Protein AF-A0A9J6G6T7-F1 (afdb_monomer)

Radius of gyration: 25.76 Å; Cα contacts (8 Å, |Δi|>4): 276; chains: 1; bounding box: 50×70×78 Å

Solvent-accessible surface area (backbone atoms only — not comparable to full-atom values): 19120 Å² total; per-residue (Å²): 136,75,65,68,64,57,51,57,54,57,62,65,68,65,63,85,67,66,67,75,76,77,62,65,95,48,77,69,47,59,61,52,49,50,52,49,61,72,72,46,53,70,66,59,50,51,49,51,55,50,46,54,49,44,71,72,46,43,48,76,77,33,66,66,62,27,25,69,74,62,76,33,68,67,60,24,53,52,49,41,52,51,52,52,52,46,52,49,34,63,59,39,37,68,60,55,36,29,57,47,30,76,77,64,61,46,72,67,57,54,53,51,50,53,53,52,50,54,51,48,45,54,51,52,41,55,52,48,70,69,46,85,72,51,50,69,68,30,39,52,44,52,36,53,30,54,72,46,48,44,81,42,62,34,56,54,74,67,51,73,42,67,67,55,46,49,63,63,48,63,75,41,71,90,80,63,99,42,69,69,60,40,48,55,46,31,54,54,25,35,52,47,50,71,71,34,90,68,71,66,60,72,82,75,77,65,63,56,83,89,44,70,47,46,39,54,42,58,68,64,32,28,35,42,30,35,49,72,38,66,31,76,89,32,21,53,96,87,48,53,68,68,50,37,47,62,31,43,41,44,43,50,51,59,27,58,52,41,56,71,34,86,72,22,45,30,38,43,49,86,9,51,78,33,94,90,54,48,72,54,46,72,68,33,49,52,50,48,54,51,52,54,49,54,53,53,56,58,54,73,61,59,54,90,91,55,77,80,76,89,76,84,91,77,91,75,84,88,77,86,79,84,78,91,84,79,88,133

Mean predicted aligned error: 11.78 Å

Secondary structure (DSSP, 8-state):
--HHHHHHHHHHTTS---TTTT-STTTTHHHHHHHHHHHS-HHHHHHHHHHHHHHHHHHHH-HHHHHHHHT-HHHHHHHHHHHHHHHHHHHHHHHHHHHHHHHH--HHHHHHHHHHHHHHHHHHHHHHHH-SSS-HHHHHHHHHHHHTPEEEEES-GGGGSHHHHHHHHTTS-S--SSHHHHHHHHHHHHHHHHHSSS---GGG--PSSS--SEEEETTTTEEEEEGGGGSTTT--TTS-HHHHIIIIIHHHHHHHHGGGSTTGGGB-TTS-B-SS--SS-HHHHHHHHHHHHHHHHHHTT--TTS----------------------

Sequence (328 aa):
MPGSIIEDIQEQFQYRFNIHDVAFAHMNLSPALTVFLTEVGETDFLWHLSWEFVQMYAPMVDRGLLEEIVDDAQHATFYLRLLCAREVDTIYSPLLAALYSRVRLTDVGRSRTSFLFQSLVKTSVQRLKEVTWLEDDTKQFLSSKLEAVVVRLWPSSLFDDPRQVDEVYSSCPDNESAFTRLWVKARRCLSTVLLGPHRYDSTTLLPNVPSPLVTYDTLMNTIDVAASALASPVYSERGTAGMTFGGLGFLFLSALMRVLDKEGQYILPNGSVSFFKSGISPRSLIALGQRQRCAYFDDNRRTPGGTRSRLWRSRTPFSWNGHSTVFS

pLDDT: mean 76.95, std 19.93, range [27.3, 97.12]

Foldseek 3Di:
DPPPVVVVVVVVVPPDDVVVVVPDPPPPVVVVVVVVPVVDDPVRVVVVVVVVVCVLPVLLQDLVVLCVVVVDSVVSVVVNVVSVVLLCCQLCVQVVLLVVCVVQPDPLLVVVLVVLLVVLLVVVLVVLCVDPQFDPLQSVQLNLLSVLAAEAEPPHCCSVDVVSVCVLCVQQDPDDPHPVVNSVSSVVSSCCSCVDPPPPDCNVPADGPVGDQWAQDLQQSYIYGRSCCCDPPLHDSPDDPCSVCVRVVVSSVVRSCCCVDPSNQQA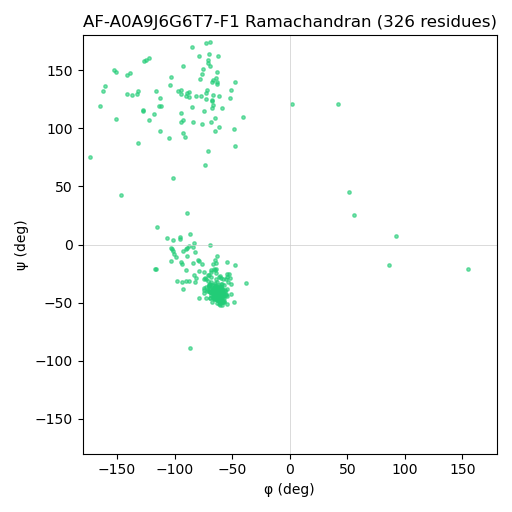GSRSHGHPPDGSGDPSSVVSSVVVVVVVVVVVVQDDPPDDRPPPDPDDDDDDDDDDDDDDD

Organism: Haemaphysalis longicornis (NCBI:txid44386)

InterPro domains:
  IPR000718 Peptidase M13 [PS51885] (1-328)
  IPR024079 Metallopeptidase, catalytic domain superfamily [G3DSA:3.40.390.10] (105-274)
  IPR042089 Peptidase M13, domain 2 [G3DSA:1.10.1380.10] (33-200)

Structure (mmCIF, N/CA/C/O backbone):
data_AF-A0A9J6G6T7-F1
#
_entry.id   AF-A0A9J6G6T7-F1
#
loop_
_atom_site.group_PDB
_atom_site.id
_atom_site.type_symbol
_atom_site.label_atom_id
_atom_site.label_alt_id
_atom_site.label_comp_id
_atom_site.label_asym_id
_atom_site.label_entity_id
_atom_site.label_seq_id
_atom_site.pdbx_PDB_ins_code
_atom_site.Cartn_x
_atom_site.Cartn_y
_atom_site.Cartn_z
_atom_site.occupancy
_atom_site.B_iso_or_equiv
_atom_site.auth_seq_id
_atom_site.auth_comp_id
_atom_site.auth_asym_id
_atom_site.auth_atom_id
_atom_site.pdbx_PDB_model_num
ATOM 1 N N . MET A 1 1 ? 9.057 25.312 -37.356 1.00 36.81 1 MET A N 1
ATOM 2 C CA . MET A 1 1 ? 7.635 25.223 -36.969 1.00 36.81 1 MET A CA 1
ATOM 3 C C . MET A 1 1 ? 7.547 24.397 -35.687 1.00 36.81 1 MET A C 1
ATOM 5 O O . MET A 1 1 ? 7.558 23.181 -35.793 1.00 36.81 1 MET A O 1
ATOM 9 N N . PRO A 1 2 ? 7.568 25.024 -34.496 1.00 36.09 2 PRO A N 1
ATOM 10 C CA . PRO A 1 2 ? 7.499 24.335 -33.202 1.00 36.09 2 PRO A CA 1
ATOM 11 C C . PRO A 1 2 ? 6.103 24.389 -32.542 1.00 36.09 2 PRO A C 1
ATOM 13 O O . PRO A 1 2 ? 5.939 23.905 -31.430 1.00 36.09 2 PRO A O 1
ATOM 16 N N . GLY A 1 3 ? 5.094 24.964 -33.210 1.00 30.78 3 GLY A N 1
ATOM 17 C CA . GLY A 1 3 ? 3.764 25.191 -32.627 1.00 30.78 3 GLY A CA 1
ATOM 18 C C . GLY A 1 3 ? 2.914 23.933 -32.412 1.00 30.78 3 GLY A C 1
ATOM 19 O O . GLY A 1 3 ? 2.107 23.914 -31.493 1.00 30.78 3 GLY A O 1
ATOM 20 N N . SER A 1 4 ? 3.124 22.857 -33.182 1.00 37.66 4 SER A N 1
ATOM 21 C CA . SER A 1 4 ? 2.196 21.712 -33.166 1.00 37.66 4 SER A CA 1
ATOM 22 C C . SER A 1 4 ? 2.366 20.767 -31.972 1.00 37.66 4 SER A C 1
ATOM 24 O O . SER A 1 4 ? 1.433 20.061 -31.627 1.00 37.66 4 SER A O 1
ATOM 26 N N . ILE A 1 5 ? 3.536 20.741 -31.321 1.00 37.56 5 ILE A N 1
ATOM 27 C CA . ILE A 1 5 ? 3.772 19.859 -30.161 1.00 37.56 5 ILE A CA 1
ATOM 28 C C . ILE A 1 5 ? 3.218 20.489 -28.876 1.00 37.56 5 ILE A C 1
ATOM 30 O O . ILE A 1 5 ? 2.744 19.779 -27.996 1.00 37.56 5 ILE A O 1
ATOM 34 N N . ILE A 1 6 ? 3.246 21.821 -28.769 1.00 37.62 6 ILE A N 1
ATOM 35 C CA . ILE A 1 6 ? 2.719 22.538 -27.599 1.00 37.62 6 ILE A CA 1
ATOM 36 C C . ILE A 1 6 ? 1.184 22.540 -27.615 1.00 37.62 6 ILE A C 1
ATOM 38 O O . ILE A 1 6 ? 0.577 22.347 -26.563 1.00 37.62 6 ILE A O 1
ATOM 42 N N . GLU A 1 7 ? 0.559 22.670 -28.790 1.00 34.22 7 GLU A N 1
ATOM 43 C CA . GLU A 1 7 ? -0.901 22.571 -28.934 1.00 34.22 7 GLU A CA 1
ATOM 44 C C . GLU A 1 7 ? -1.413 21.147 -28.643 1.00 34.22 7 GLU A C 1
ATOM 46 O O . GLU A 1 7 ? -2.364 21.004 -27.877 1.00 34.22 7 GLU A O 1
ATOM 51 N N . ASP A 1 8 ? -0.712 20.097 -29.097 1.00 37.47 8 ASP A N 1
ATOM 52 C CA . ASP A 1 8 ? -1.048 18.698 -28.766 1.00 37.47 8 ASP A CA 1
ATOM 53 C C . ASP A 1 8 ? -0.928 18.394 -27.258 1.00 37.47 8 ASP A C 1
ATOM 55 O O . ASP A 1 8 ? -1.673 17.573 -26.716 1.00 37.47 8 ASP A O 1
ATOM 59 N N . ILE A 1 9 ? -0.002 19.056 -26.553 1.00 37.91 9 ILE A N 1
ATOM 60 C CA . ILE A 1 9 ? 0.132 18.930 -25.094 1.00 37.91 9 ILE A CA 1
ATOM 61 C C . ILE A 1 9 ? -0.995 19.699 -24.388 1.00 37.91 9 ILE A C 1
ATOM 63 O O . ILE A 1 9 ? -1.578 19.184 -23.436 1.00 37.91 9 ILE A O 1
ATOM 67 N N . GLN A 1 10 ? -1.353 20.900 -24.850 1.00 34.25 10 GLN A N 1
ATOM 68 C CA . GLN A 1 10 ? -2.411 21.709 -24.234 1.00 34.25 10 GLN A CA 1
ATOM 69 C C . GLN A 1 10 ? -3.817 21.124 -24.431 1.00 34.25 10 GLN A C 1
ATOM 71 O O . GLN A 1 10 ? -4.635 21.199 -23.511 1.00 34.25 10 GLN A O 1
ATOM 76 N N . GLU A 1 11 ? -4.094 20.496 -25.575 1.00 32.97 11 GLU A N 1
ATOM 77 C CA . GLU A 1 11 ? -5.396 19.879 -25.853 1.00 32.97 11 GLU A CA 1
ATOM 78 C C . GLU A 1 11 ? -5.608 18.587 -25.033 1.00 32.97 11 GLU A C 1
ATOM 80 O O . GLU A 1 11 ? -6.724 18.291 -24.601 1.00 32.97 11 GLU A O 1
ATOM 85 N N . GLN A 1 12 ? -4.534 17.860 -24.687 1.00 41.78 12 GLN A N 1
ATOM 86 C CA . GLN A 1 12 ? -4.613 16.656 -23.842 1.00 41.78 12 GLN A CA 1
ATOM 87 C C . GLN A 1 12 ? -4.851 16.949 -22.352 1.00 41.78 12 GLN A C 1
ATOM 89 O O . GLN A 1 12 ? -5.427 16.115 -21.651 1.00 41.78 12 GLN A O 1
ATOM 94 N N . PHE A 1 13 ? -4.495 18.142 -21.866 1.00 35.00 13 PHE A N 1
ATOM 95 C CA . PHE A 1 13 ? -4.757 18.560 -20.481 1.00 35.00 13 PHE A CA 1
ATOM 96 C C . PHE A 1 13 ? -6.171 19.133 -20.250 1.00 35.00 13 PHE A C 1
ATOM 98 O O . PHE A 1 13 ? -6.527 19.429 -19.109 1.00 35.00 13 PHE A O 1
ATOM 105 N N . GLN A 1 14 ? -7.010 19.253 -21.289 1.00 31.83 14 GLN A N 1
ATOM 106 C CA . GLN A 1 14 ? -8.398 19.734 -21.169 1.00 31.83 14 GLN A CA 1
ATOM 107 C C . GLN A 1 14 ? -9.424 18.668 -20.745 1.00 31.83 14 GLN A C 1
ATOM 109 O O . GLN A 1 14 ? -10.610 18.981 -20.585 1.00 31.83 14 GLN A O 1
ATOM 114 N N . TYR A 1 15 ? -9.010 17.424 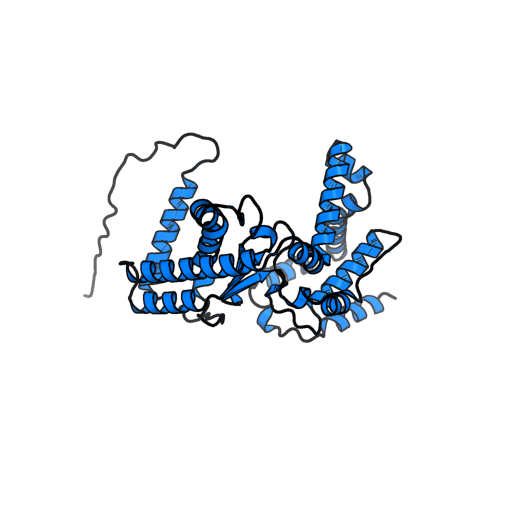-20.489 1.00 34.22 15 TYR A N 1
ATOM 115 C CA . TYR A 1 15 ? -9.890 16.470 -19.815 1.00 34.22 15 TYR A CA 1
ATOM 116 C C . TYR A 1 15 ? -10.111 16.922 -18.372 1.00 34.22 15 TYR A C 1
ATOM 118 O O . TYR A 1 15 ? -9.167 17.034 -17.599 1.00 34.22 15 TYR A O 1
ATOM 126 N N . ARG A 1 16 ? -11.375 17.221 -18.041 1.00 34.25 16 ARG A N 1
ATOM 127 C CA . ARG A 1 16 ? -11.862 17.757 -16.760 1.00 34.25 16 ARG A CA 1
ATOM 128 C C . ARG A 1 16 ? -11.311 16.994 -15.547 1.00 34.25 16 ARG A C 1
ATOM 130 O O . ARG A 1 16 ? -11.998 16.153 -14.972 1.00 34.25 16 ARG A O 1
ATOM 137 N N . PHE A 1 17 ? -10.117 17.360 -15.099 1.00 36.28 17 PHE A N 1
ATOM 138 C CA . PHE A 1 17 ? -9.720 17.181 -13.718 1.00 36.28 17 PHE A CA 1
ATOM 139 C C . PHE A 1 17 ? -10.609 18.106 -12.901 1.00 36.28 17 PHE A C 1
ATOM 141 O O . PHE A 1 17 ? -10.640 19.319 -13.116 1.00 36.28 17 PHE A O 1
ATOM 148 N N . ASN A 1 18 ? -11.377 17.536 -11.982 1.00 30.80 18 ASN A N 1
ATOM 149 C CA . ASN A 1 18 ? -11.990 18.331 -10.938 1.00 30.80 18 ASN A CA 1
ATOM 150 C C . ASN A 1 18 ? -10.814 18.872 -10.107 1.00 30.80 18 ASN A C 1
ATOM 152 O O . ASN A 1 18 ? -10.225 18.151 -9.308 1.00 30.80 18 ASN A O 1
ATOM 156 N N . ILE A 1 19 ? -10.405 20.117 -10.379 1.00 35.16 19 ILE A N 1
ATOM 157 C CA . ILE A 1 19 ? -9.212 20.789 -9.820 1.00 35.16 19 ILE A CA 1
ATOM 158 C C . ILE A 1 19 ? -9.201 20.777 -8.278 1.00 35.16 19 ILE A C 1
ATOM 160 O O . ILE A 1 19 ? -8.160 20.972 -7.655 1.00 35.16 19 ILE A O 1
ATOM 164 N N . HIS A 1 20 ? -10.339 20.478 -7.651 1.00 31.70 20 HIS A N 1
ATOM 165 C CA . HIS A 1 20 ? -10.456 20.290 -6.213 1.00 31.70 20 HIS A CA 1
ATOM 166 C C . HIS A 1 20 ? -9.668 19.091 -5.651 1.00 31.70 20 HIS A C 1
ATOM 168 O O . HIS A 1 20 ? -9.271 19.176 -4.494 1.00 31.70 20 HIS A O 1
ATOM 174 N N . ASP A 1 21 ? -9.357 18.054 -6.443 1.00 35.72 21 ASP A N 1
ATOM 175 C CA . ASP A 1 21 ? -8.651 16.853 -5.949 1.00 35.72 21 ASP A CA 1
ATOM 176 C C . ASP A 1 21 ? -7.117 16.897 -6.145 1.00 35.72 21 ASP A C 1
ATOM 178 O O . ASP A 1 21 ? -6.383 16.151 -5.502 1.00 35.72 21 ASP A O 1
ATOM 182 N N . VAL A 1 22 ? -6.601 17.805 -6.988 1.00 41.38 22 VAL A N 1
ATOM 183 C CA . VAL A 1 22 ? -5.145 18.060 -7.149 1.00 41.38 22 VAL A CA 1
ATOM 184 C C . VAL A 1 22 ? -4.627 19.037 -6.080 1.00 41.38 22 VAL A C 1
ATOM 186 O O . VAL A 1 22 ? -3.425 19.156 -5.821 1.00 41.38 22 VAL A O 1
ATOM 189 N N . ALA A 1 23 ? -5.537 19.743 -5.414 1.00 43.56 23 ALA A N 1
ATOM 190 C CA . ALA A 1 23 ? -5.211 20.627 -4.316 1.00 43.56 23 ALA A CA 1
ATOM 191 C C . ALA A 1 23 ? -4.877 19.786 -3.078 1.00 43.56 23 ALA A C 1
ATOM 193 O O . ALA A 1 23 ? -5.739 19.086 -2.578 1.00 43.56 23 ALA A O 1
ATOM 194 N N . PHE A 1 24 ? -3.630 19.833 -2.602 1.00 46.16 24 PHE A N 1
ATOM 195 C CA . PHE A 1 24 ? -3.267 20.016 -1.180 1.00 46.16 24 PHE A CA 1
ATOM 196 C C . PHE A 1 24 ? -1.896 19.451 -0.808 1.00 46.16 24 PHE A C 1
ATOM 198 O O . PHE A 1 24 ? -1.320 19.932 0.165 1.00 46.16 24 PHE A O 1
ATOM 205 N N . ALA A 1 25 ? -1.318 18.517 -1.571 1.00 48.06 25 ALA A N 1
ATOM 206 C CA . ALA A 1 25 ? -0.027 17.932 -1.184 1.00 48.06 25 ALA A CA 1
ATOM 207 C C . ALA A 1 25 ? 1.100 18.983 -1.102 1.00 48.06 25 ALA A C 1
ATOM 209 O O . ALA A 1 25 ? 2.038 18.845 -0.317 1.00 48.06 25 ALA A O 1
ATOM 210 N N . HIS A 1 26 ? 0.990 20.072 -1.870 1.00 51.34 26 HIS A N 1
ATOM 211 C CA . HIS A 1 26 ? 2.118 20.952 -2.145 1.00 51.34 26 HIS A CA 1
ATOM 212 C C . HIS A 1 26 ? 1.742 22.438 -2.295 1.00 51.34 26 HIS A C 1
ATOM 214 O O . HIS A 1 26 ? 2.272 23.130 -3.165 1.00 51.34 26 HIS A O 1
ATOM 220 N N . MET A 1 27 ? 0.867 22.967 -1.428 1.00 53.59 27 MET A N 1
ATOM 221 C CA . MET A 1 27 ? 0.488 24.398 -1.445 1.00 53.59 27 MET A CA 1
ATOM 222 C C . MET A 1 27 ? 1.690 25.363 -1.402 1.00 53.59 27 MET A C 1
ATOM 224 O O . MET A 1 27 ? 1.603 26.462 -1.939 1.00 53.59 27 MET A O 1
ATOM 228 N N . ASN A 1 28 ? 2.830 24.935 -0.846 1.00 59.06 28 ASN A N 1
ATOM 229 C CA . ASN A 1 28 ? 4.063 25.729 -0.820 1.00 59.06 28 ASN A CA 1
ATOM 230 C C . ASN A 1 28 ? 5.031 25.449 -1.982 1.00 59.06 28 ASN A C 1
ATOM 232 O O . ASN A 1 28 ? 5.915 26.272 -2.212 1.00 59.06 28 ASN A O 1
ATOM 236 N N . LEU A 1 29 ? 4.899 24.338 -2.724 1.00 67.50 29 LEU A N 1
ATOM 237 C CA . LEU A 1 29 ? 5.776 24.122 -3.883 1.00 67.50 29 LEU A CA 1
ATOM 238 C C . LEU A 1 29 ? 5.299 24.862 -5.117 1.00 67.50 29 LEU A C 1
ATOM 240 O O . LEU A 1 29 ? 6.146 25.225 -5.911 1.00 67.50 29 LEU A O 1
ATOM 244 N N . SER A 1 30 ? 4.004 25.118 -5.305 1.00 77.69 30 SER A N 1
ATOM 245 C CA . SER A 1 30 ? 3.574 25.849 -6.507 1.00 77.69 30 SER A CA 1
ATOM 246 C C . SER A 1 30 ? 4.211 27.251 -6.604 1.00 77.69 30 SER A C 1
ATOM 248 O O . SER A 1 30 ? 4.765 27.563 -7.662 1.00 77.69 30 SER A O 1
ATOM 250 N N . PRO A 1 31 ? 4.255 28.065 -5.527 1.00 84.56 31 PRO A N 1
ATOM 251 C CA . PRO A 1 31 ? 4.967 29.342 -5.559 1.00 84.56 31 PRO A CA 1
ATOM 252 C C . PRO A 1 31 ? 6.484 29.173 -5.703 1.00 84.56 31 PRO A C 1
ATOM 254 O O . PRO A 1 31 ? 7.095 29.871 -6.503 1.00 84.56 31 PRO A O 1
ATOM 257 N N . ALA A 1 32 ? 7.093 28.226 -4.981 1.00 84.69 32 ALA A N 1
ATOM 258 C CA . ALA A 1 32 ? 8.536 27.981 -5.054 1.00 84.69 32 ALA A CA 1
ATOM 259 C C . ALA A 1 32 ? 8.980 27.482 -6.439 1.00 84.69 32 ALA A C 1
ATOM 261 O O . ALA A 1 32 ? 10.008 27.911 -6.948 1.00 84.69 32 ALA A O 1
ATOM 262 N N . LEU A 1 33 ? 8.180 26.622 -7.071 1.00 84.06 33 LEU A N 1
ATOM 263 C CA . LEU A 1 33 ? 8.384 26.141 -8.432 1.00 84.06 33 LEU A CA 1
ATOM 264 C C . LEU A 1 33 ? 8.225 27.281 -9.433 1.00 84.06 33 LEU A C 1
ATOM 266 O O . LEU A 1 33 ? 8.998 27.363 -10.373 1.00 84.06 33 LEU A O 1
ATOM 270 N N . THR A 1 34 ? 7.265 28.183 -9.215 1.00 86.62 34 THR A N 1
ATOM 271 C CA . THR A 1 34 ? 7.115 29.374 -10.061 1.00 86.62 34 THR A CA 1
ATOM 272 C C . THR A 1 34 ? 8.363 30.247 -9.979 1.00 86.62 34 THR A C 1
ATOM 274 O O . THR A 1 34 ? 8.916 30.592 -11.014 1.00 86.62 34 THR A O 1
ATOM 277 N N . VAL A 1 35 ? 8.851 30.540 -8.766 1.00 89.75 35 VAL A N 1
ATOM 278 C CA . VAL A 1 35 ? 10.095 31.303 -8.562 1.00 89.75 35 VAL A CA 1
ATOM 279 C C . VAL A 1 35 ? 11.274 30.601 -9.239 1.00 89.75 35 VAL A C 1
ATOM 281 O O . VAL A 1 35 ? 11.973 31.211 -10.042 1.00 89.75 35 VAL A O 1
ATOM 284 N N . PHE A 1 36 ? 11.436 29.301 -9.001 1.00 88.31 36 PHE A N 1
ATOM 285 C CA . PHE A 1 36 ? 12.488 28.499 -9.619 1.00 88.31 36 PHE A CA 1
ATOM 286 C C . PHE A 1 36 ? 12.433 28.547 -11.153 1.00 88.31 36 PHE A C 1
ATOM 288 O O . PHE A 1 36 ? 13.441 28.828 -11.789 1.00 88.31 36 PHE A O 1
ATOM 295 N N . LEU A 1 37 ? 11.258 28.344 -11.755 1.00 87.19 37 LEU A N 1
ATOM 296 C CA . LEU A 1 37 ? 11.080 28.378 -13.210 1.00 87.19 37 LEU A CA 1
ATOM 297 C C . LEU A 1 37 ? 11.265 29.782 -13.806 1.00 87.19 37 LEU A C 1
ATOM 299 O O . LEU A 1 37 ? 11.543 29.892 -14.995 1.00 87.19 37 LEU A O 1
ATOM 303 N N . THR A 1 38 ? 11.110 30.850 -13.016 1.00 91.50 38 THR A N 1
ATOM 304 C CA . THR A 1 38 ? 11.418 32.219 -13.464 1.00 91.50 38 THR A CA 1
ATOM 305 C C . THR A 1 38 ? 12.897 32.582 -13.348 1.00 91.50 38 THR A C 1
ATOM 307 O O . THR A 1 38 ? 13.362 33.450 -14.083 1.00 91.50 38 THR A O 1
ATOM 310 N N . GLU A 1 39 ? 13.632 31.947 -12.433 1.00 94.12 39 GLU A N 1
ATOM 311 C CA . GLU A 1 39 ? 15.062 32.197 -12.212 1.00 94.12 39 GLU A CA 1
ATOM 312 C C . GLU A 1 39 ? 15.958 31.304 -13.080 1.00 94.12 39 GLU A C 1
ATOM 314 O O . GLU A 1 39 ? 17.045 31.720 -13.482 1.00 94.12 39 GLU A O 1
ATOM 319 N N . VAL A 1 40 ? 15.507 30.087 -13.385 1.00 93.81 40 VAL A N 1
ATOM 320 C CA . VAL A 1 40 ? 16.227 29.129 -14.227 1.00 93.81 40 VAL A CA 1
ATOM 321 C C . VAL A 1 40 ? 15.875 29.370 -15.691 1.00 93.81 40 VAL A C 1
ATOM 323 O O . VAL A 1 40 ? 14.706 29.384 -16.070 1.00 93.81 40 VAL A O 1
ATOM 326 N N . GLY A 1 41 ? 16.891 29.544 -16.539 1.00 93.50 41 GLY A N 1
ATOM 327 C CA . GLY A 1 41 ? 16.682 29.671 -17.979 1.00 93.50 41 GLY A CA 1
ATOM 328 C C . GLY A 1 41 ? 16.072 28.401 -18.580 1.00 93.50 41 GLY A C 1
ATOM 329 O O . GLY A 1 41 ? 16.362 27.292 -18.134 1.00 93.50 41 GLY A O 1
ATOM 330 N N . GLU A 1 42 ? 15.269 28.547 -19.637 1.00 92.81 42 GLU A N 1
ATOM 331 C CA . GLU A 1 42 ? 14.620 27.421 -20.334 1.00 92.81 42 GLU A CA 1
ATOM 332 C C . GLU A 1 42 ? 15.621 26.316 -20.708 1.00 92.81 42 GLU A C 1
ATOM 334 O O . GLU A 1 42 ? 15.369 25.133 -20.485 1.00 92.81 42 GLU A O 1
ATOM 339 N N . THR A 1 43 ? 16.795 26.709 -21.207 1.00 94.44 43 THR A N 1
ATOM 340 C CA . THR A 1 43 ? 17.881 25.792 -21.564 1.00 94.44 43 THR A CA 1
ATOM 341 C C . THR A 1 43 ? 18.357 24.970 -20.370 1.00 94.44 43 THR A C 1
ATOM 343 O O . THR A 1 43 ? 18.467 23.752 -20.483 1.00 94.44 43 THR A O 1
ATOM 346 N N . ASP A 1 44 ? 18.611 25.601 -19.224 1.00 92.88 44 ASP A N 1
ATOM 347 C CA . ASP A 1 44 ? 19.114 24.918 -18.026 1.00 92.88 44 ASP A CA 1
ATOM 348 C C . ASP A 1 44 ? 18.067 23.957 -17.458 1.00 92.88 44 ASP A C 1
ATOM 350 O O . ASP A 1 44 ? 18.388 22.839 -17.049 1.00 92.88 44 ASP A O 1
ATOM 354 N N . PHE A 1 45 ? 16.794 24.354 -17.506 1.00 91.00 45 PHE A N 1
ATOM 355 C CA . PHE A 1 45 ? 15.686 23.490 -17.121 1.00 91.00 45 PHE A CA 1
ATOM 356 C C . PHE A 1 45 ? 15.574 22.264 -18.038 1.00 91.00 45 PHE A C 1
ATOM 358 O O . PHE A 1 45 ? 15.476 21.135 -17.553 1.00 91.00 45 PHE A O 1
ATOM 365 N N . LEU A 1 46 ? 15.656 22.456 -19.359 1.00 93.12 46 LEU A N 1
ATOM 366 C CA . LEU A 1 46 ? 15.652 21.356 -20.326 1.00 93.12 46 LEU A CA 1
ATOM 367 C C . LEU A 1 46 ? 16.862 20.431 -20.159 1.00 93.12 46 LEU A C 1
ATOM 369 O O . LEU A 1 46 ? 16.708 19.213 -20.270 1.00 93.12 46 LEU A O 1
ATOM 373 N N . TRP A 1 47 ? 18.045 20.974 -19.858 1.00 95.06 47 TRP A N 1
ATOM 374 C CA . TRP A 1 47 ? 19.231 20.179 -19.534 1.00 95.06 47 TRP A CA 1
ATOM 375 C C . TRP A 1 47 ? 19.012 19.322 -18.296 1.00 95.06 47 TRP A C 1
ATOM 377 O O . TRP A 1 47 ? 19.300 18.127 -18.332 1.00 95.06 47 TRP A O 1
ATOM 387 N N . HIS A 1 48 ? 18.461 19.903 -17.230 1.00 92.00 48 HIS A N 1
ATOM 388 C CA . HIS A 1 48 ? 18.155 19.166 -16.011 1.00 92.00 48 HIS A CA 1
ATOM 389 C C . HIS A 1 48 ? 17.149 18.035 -16.271 1.00 92.00 48 HIS A C 1
ATOM 391 O O . HIS A 1 48 ? 17.430 16.888 -15.934 1.00 92.00 48 HIS A O 1
ATOM 397 N N . LEU A 1 49 ? 16.032 18.315 -16.955 1.00 90.62 49 LEU A N 1
ATOM 398 C CA . LEU A 1 49 ? 15.041 17.291 -17.309 1.00 90.62 49 LEU A CA 1
ATOM 399 C C . LEU A 1 49 ? 15.626 16.182 -18.192 1.00 90.62 49 LEU A C 1
ATOM 401 O O . LEU A 1 49 ? 15.341 15.001 -17.988 1.00 90.62 49 LEU A O 1
ATOM 405 N N . SER A 1 50 ? 16.448 16.556 -19.173 1.00 92.00 50 SER A N 1
ATOM 406 C CA . SER A 1 50 ? 17.112 15.595 -20.058 1.00 92.00 50 SER A CA 1
ATOM 407 C C . SER A 1 50 ? 18.082 14.713 -19.278 1.00 92.00 50 SER A C 1
ATOM 409 O O . SER A 1 50 ? 18.143 13.508 -19.510 1.00 92.00 50 SER A O 1
ATOM 411 N N . TRP A 1 51 ? 18.816 15.294 -18.331 1.00 91.69 51 TRP A N 1
ATOM 412 C CA . TRP A 1 51 ? 19.745 14.565 -17.482 1.00 91.69 51 TRP A CA 1
ATOM 413 C C . TRP A 1 51 ? 19.030 13.591 -16.542 1.00 91.69 51 TRP A C 1
ATOM 415 O O . TRP A 1 51 ? 19.425 12.431 -16.480 1.00 91.69 51 TRP A O 1
ATOM 425 N N . GLU A 1 52 ? 17.938 14.006 -15.895 1.00 90.06 52 GLU A N 1
ATOM 426 C CA . GLU A 1 52 ? 17.090 13.117 -15.085 1.00 90.06 52 GLU A CA 1
ATOM 427 C C . GLU A 1 52 ? 16.563 11.935 -15.914 1.00 90.06 52 GLU A C 1
ATOM 429 O O . GLU A 1 52 ? 16.610 10.780 -15.482 1.00 90.06 52 GLU A O 1
ATOM 434 N N . PHE A 1 53 ? 16.124 12.197 -17.149 1.00 86.50 53 PHE A N 1
ATOM 435 C CA . PHE A 1 53 ? 15.697 11.143 -18.068 1.00 86.50 53 PHE A CA 1
ATOM 436 C C . PHE A 1 53 ? 16.840 10.170 -18.399 1.00 86.50 53 PHE A C 1
ATOM 438 O O . PHE A 1 53 ? 16.657 8.952 -18.341 1.00 86.50 53 PHE A O 1
ATOM 445 N N . VAL A 1 54 ? 18.030 10.686 -18.719 1.00 88.31 54 VAL A N 1
ATOM 446 C CA . VAL A 1 54 ? 19.215 9.864 -19.007 1.00 88.31 54 VAL A CA 1
ATOM 447 C C . VAL A 1 54 ? 19.598 9.023 -17.791 1.00 88.31 54 VAL A C 1
ATOM 449 O O . VAL A 1 54 ? 19.768 7.816 -17.933 1.00 88.31 54 VAL A O 1
ATOM 452 N N . GLN A 1 55 ? 19.668 9.608 -16.594 1.00 85.19 55 GLN A N 1
ATOM 453 C CA . GLN A 1 55 ? 19.995 8.870 -15.372 1.00 85.19 55 GLN A CA 1
ATOM 454 C C . GLN A 1 55 ? 19.008 7.731 -15.097 1.00 85.19 55 GLN A C 1
ATOM 456 O O . GLN A 1 55 ? 19.413 6.650 -14.670 1.00 85.19 55 GLN A O 1
ATOM 461 N N . MET A 1 56 ? 17.722 7.957 -15.365 1.00 82.81 56 MET A N 1
ATOM 462 C CA . MET A 1 56 ? 16.681 6.972 -15.100 1.00 82.81 56 MET A CA 1
ATOM 463 C C . MET A 1 56 ? 16.676 5.816 -16.110 1.00 82.81 56 MET A C 1
ATOM 465 O O . MET A 1 56 ? 16.474 4.670 -15.710 1.00 82.81 56 MET A O 1
ATOM 469 N N . TYR A 1 57 ? 16.903 6.087 -17.403 1.00 84.12 57 TYR A N 1
ATOM 470 C CA . TYR A 1 57 ? 16.657 5.100 -18.468 1.00 84.12 57 TYR A CA 1
ATOM 471 C C . TYR A 1 57 ? 17.890 4.652 -19.249 1.00 84.12 57 TYR A C 1
ATOM 473 O O . TYR A 1 57 ? 17.857 3.568 -19.834 1.00 84.12 57 TYR A O 1
ATOM 481 N N . ALA A 1 58 ? 18.987 5.414 -19.258 1.00 86.38 58 ALA A N 1
ATOM 482 C CA . ALA A 1 58 ? 20.206 4.998 -19.955 1.00 86.38 58 ALA A CA 1
ATOM 483 C C . ALA A 1 58 ? 20.728 3.623 -19.495 1.00 86.38 58 ALA A C 1
ATOM 485 O O . ALA A 1 58 ? 21.052 2.819 -20.373 1.00 86.38 58 ALA A O 1
ATOM 486 N N . PRO A 1 59 ? 20.694 3.264 -18.190 1.00 86.50 59 PRO A N 1
ATOM 487 C CA . PRO A 1 59 ? 21.138 1.941 -17.746 1.00 86.50 59 PRO A CA 1
ATOM 488 C C . PRO A 1 59 ? 20.291 0.773 -18.282 1.00 86.50 59 PRO A C 1
ATOM 490 O O . PRO A 1 59 ? 20.710 -0.379 -18.203 1.00 86.50 59 PRO A O 1
ATOM 493 N N . MET A 1 60 ? 19.090 1.043 -18.811 1.00 83.75 60 MET A N 1
ATOM 494 C CA . MET A 1 60 ? 18.225 0.032 -19.433 1.00 83.75 60 MET A CA 1
ATOM 495 C C . MET A 1 60 ? 18.472 -0.134 -20.934 1.00 83.75 60 MET A C 1
ATOM 497 O O . MET A 1 60 ? 18.109 -1.160 -21.508 1.00 83.75 60 MET A O 1
ATOM 501 N N . VAL A 1 61 ? 19.042 0.885 -21.578 1.00 84.94 61 VAL A N 1
ATOM 502 C CA . VAL A 1 61 ? 19.261 0.925 -23.031 1.00 84.94 61 VAL A CA 1
ATOM 503 C C . VAL A 1 61 ? 20.692 0.527 -23.381 1.00 84.94 61 VAL A C 1
ATOM 505 O O . VAL A 1 61 ? 20.910 -0.083 -24.426 1.00 84.94 61 VAL A O 1
ATOM 508 N N . ASP A 1 62 ? 21.648 0.829 -22.502 1.00 86.94 62 ASP A N 1
ATOM 509 C CA . ASP A 1 62 ? 23.060 0.530 -22.697 1.00 86.94 62 ASP A CA 1
ATOM 510 C C . ASP A 1 62 ? 23.630 -0.234 -21.498 1.00 86.94 62 ASP A C 1
ATOM 512 O O . ASP A 1 62 ? 23.721 0.265 -20.373 1.00 86.94 62 ASP A O 1
ATOM 516 N N . ARG A 1 63 ? 24.037 -1.475 -21.762 1.00 84.81 63 ARG A N 1
ATOM 517 C CA . ARG A 1 63 ? 24.666 -2.337 -20.766 1.00 84.81 63 ARG A CA 1
ATOM 518 C C . ARG A 1 63 ? 26.050 -1.828 -20.358 1.00 84.81 63 ARG A C 1
ATOM 520 O O . ARG A 1 63 ? 26.396 -1.992 -19.196 1.00 84.81 63 ARG A O 1
ATOM 527 N N . GLY A 1 64 ? 26.814 -1.227 -21.271 1.00 87.94 64 GLY A N 1
ATOM 528 C CA . GLY A 1 64 ? 28.147 -0.696 -20.979 1.00 87.94 64 GLY A CA 1
ATOM 529 C C . GLY A 1 64 ? 28.088 0.411 -19.931 1.00 87.94 64 GLY A C 1
ATOM 530 O O . GLY A 1 64 ? 28.826 0.366 -18.954 1.00 87.94 64 GLY A O 1
ATOM 531 N N . LEU A 1 65 ? 27.113 1.320 -20.048 1.00 87.00 65 LEU A N 1
ATOM 532 C CA . LEU A 1 65 ? 26.865 2.346 -19.027 1.00 87.00 65 LEU A CA 1
ATOM 533 C C . LEU A 1 65 ? 26.528 1.736 -17.662 1.00 87.00 65 LEU A C 1
ATOM 535 O O . LEU A 1 65 ? 26.975 2.223 -16.628 1.00 87.00 65 LEU A O 1
ATOM 539 N N . LEU A 1 66 ? 25.742 0.657 -17.635 1.00 87.94 66 LEU A N 1
ATOM 540 C CA . LEU A 1 66 ? 25.416 -0.016 -16.381 1.00 87.94 66 LEU A CA 1
ATOM 541 C C . LEU A 1 66 ? 26.625 -0.756 -15.782 1.00 87.94 66 LEU A C 1
ATOM 543 O O . LEU A 1 66 ? 26.771 -0.793 -14.562 1.00 87.94 66 LEU A O 1
ATOM 547 N N . GLU A 1 67 ? 27.493 -1.323 -16.619 1.00 89.94 67 GLU A N 1
ATOM 548 C CA . GLU A 1 67 ? 28.757 -1.932 -16.191 1.00 89.94 67 GLU A CA 1
ATOM 549 C C . GLU A 1 67 ? 29.703 -0.892 -15.581 1.00 89.94 67 GLU A C 1
ATOM 551 O O . GLU A 1 67 ? 30.292 -1.171 -14.541 1.00 89.94 67 GLU A O 1
ATOM 556 N N . GLU A 1 68 ? 29.764 0.322 -16.134 1.00 88.62 68 GLU A N 1
ATOM 557 C CA . GLU A 1 68 ? 30.521 1.439 -15.549 1.00 88.62 68 GLU A CA 1
ATOM 558 C C . GLU A 1 68 ? 29.964 1.890 -14.189 1.00 88.62 68 GLU A C 1
ATOM 560 O O . GLU A 1 68 ? 30.727 2.241 -13.292 1.00 88.62 68 GLU A O 1
ATOM 565 N N . ILE A 1 69 ? 28.638 1.867 -14.006 1.00 86.62 69 ILE A N 1
ATOM 566 C CA . ILE A 1 69 ? 27.992 2.264 -12.742 1.00 86.62 69 ILE A CA 1
ATOM 567 C C . ILE A 1 69 ? 28.225 1.228 -11.634 1.00 86.62 69 ILE A C 1
ATOM 569 O O . ILE A 1 69 ? 28.382 1.593 -10.469 1.00 86.62 69 ILE A O 1
ATOM 573 N N . VAL A 1 70 ? 28.176 -0.062 -11.975 1.00 88.19 70 VAL A N 1
ATOM 574 C CA . VAL A 1 70 ? 28.180 -1.161 -10.994 1.00 88.19 70 VAL A CA 1
ATOM 575 C C . VAL A 1 70 ? 29.571 -1.791 -10.821 1.00 88.19 70 VAL A C 1
ATOM 577 O O . VAL A 1 70 ? 29.775 -2.546 -9.874 1.00 88.19 70 VAL A O 1
ATOM 580 N N . ASP A 1 71 ? 30.526 -1.459 -11.695 1.00 86.06 71 ASP A N 1
ATOM 581 C CA . ASP A 1 71 ? 31.919 -1.942 -11.699 1.00 86.06 71 ASP A CA 1
ATOM 582 C C . ASP A 1 71 ? 32.041 -3.485 -11.734 1.00 86.06 71 ASP A C 1
ATOM 584 O O . ASP A 1 71 ? 33.012 -4.077 -11.268 1.00 86.06 71 ASP A O 1
ATOM 588 N N . ASP A 1 72 ? 31.019 -4.166 -12.275 1.00 88.56 72 ASP A N 1
ATOM 589 C CA . ASP A 1 72 ? 31.012 -5.614 -12.509 1.00 88.56 72 ASP A CA 1
ATOM 590 C C . ASP A 1 72 ? 29.925 -6.048 -13.513 1.00 88.56 72 ASP A C 1
ATOM 592 O O . ASP A 1 72 ? 28.737 -5.741 -13.373 1.00 88.56 72 ASP A O 1
ATOM 596 N N . ALA A 1 73 ? 30.313 -6.867 -14.494 1.00 87.50 73 ALA A N 1
ATOM 597 C CA . ALA A 1 73 ? 29.436 -7.345 -15.562 1.00 87.50 73 ALA A CA 1
ATOM 598 C C . ALA A 1 73 ? 28.333 -8.310 -15.086 1.00 87.50 73 ALA A C 1
ATOM 600 O O . ALA A 1 73 ? 27.234 -8.344 -15.665 1.00 87.50 73 ALA A O 1
ATOM 601 N N . GLN A 1 74 ? 28.590 -9.116 -14.046 1.00 86.75 74 GLN A N 1
ATOM 602 C CA . GLN A 1 74 ? 27.571 -10.024 -13.505 1.00 86.75 74 GLN A CA 1
ATOM 603 C C . GLN A 1 74 ? 26.506 -9.247 -12.729 1.00 86.75 74 GLN A C 1
ATOM 605 O O . GLN A 1 74 ? 25.308 -9.447 -12.964 1.00 86.75 74 GLN A O 1
ATOM 610 N N . HIS A 1 75 ? 26.927 -8.322 -11.868 1.00 88.88 75 HIS A N 1
ATOM 611 C CA . HIS A 1 75 ? 26.021 -7.437 -11.148 1.00 88.88 75 HIS A CA 1
ATOM 612 C C . HIS A 1 75 ? 25.250 -6.519 -12.103 1.00 88.88 75 HIS A C 1
ATOM 614 O O . HIS A 1 75 ? 24.039 -6.388 -11.934 1.00 88.88 75 HIS A O 1
ATOM 620 N N . ALA A 1 76 ? 25.877 -5.980 -13.154 1.00 88.62 76 ALA A N 1
ATOM 621 C CA . ALA A 1 76 ? 25.178 -5.209 -14.186 1.00 88.62 76 ALA A CA 1
ATOM 622 C C . ALA A 1 76 ? 24.076 -6.037 -14.870 1.00 88.62 76 ALA A C 1
ATOM 624 O O . ALA A 1 76 ? 22.944 -5.581 -15.017 1.00 88.62 76 ALA A O 1
ATOM 625 N N . THR A 1 77 ? 24.347 -7.302 -15.208 1.00 89.44 77 THR A N 1
ATOM 626 C CA . THR A 1 77 ? 23.326 -8.195 -15.789 1.00 89.44 77 THR A CA 1
ATOM 627 C C . THR A 1 77 ? 22.159 -8.434 -14.827 1.00 89.44 77 THR A C 1
ATOM 629 O O . THR A 1 77 ? 20.996 -8.426 -15.239 1.00 89.44 77 THR A O 1
ATOM 632 N N . PHE A 1 78 ? 22.446 -8.667 -13.545 1.00 88.94 78 PHE A N 1
ATOM 633 C CA . PHE A 1 78 ? 21.414 -8.830 -12.522 1.00 88.94 78 PHE A CA 1
ATOM 634 C C . PHE A 1 78 ? 20.589 -7.549 -12.341 1.00 88.94 78 PHE A C 1
ATOM 636 O O . PHE A 1 78 ? 19.358 -7.606 -12.318 1.00 88.94 78 PHE A O 1
ATOM 643 N N . TYR A 1 79 ? 21.253 -6.396 -12.275 1.00 88.50 79 TYR A N 1
ATOM 644 C CA . TYR A 1 79 ? 20.611 -5.101 -12.092 1.00 88.50 79 TYR A CA 1
ATOM 645 C C . TYR A 1 79 ? 19.730 -4.733 -13.288 1.00 88.50 79 TYR A C 1
ATOM 647 O O . TYR A 1 79 ? 18.586 -4.329 -13.098 1.00 88.50 79 TYR A O 1
ATOM 655 N N . LEU A 1 80 ? 20.186 -4.990 -14.519 1.00 89.12 80 LEU A N 1
ATOM 656 C CA . LEU A 1 80 ? 19.378 -4.806 -15.725 1.00 89.12 80 LEU A CA 1
ATOM 657 C C . LEU A 1 80 ? 18.095 -5.644 -15.674 1.00 89.12 80 LEU A C 1
ATOM 659 O O . LEU A 1 80 ? 17.013 -5.143 -15.965 1.00 89.12 80 LEU A O 1
ATOM 663 N N . ARG A 1 81 ? 18.186 -6.913 -15.252 1.00 88.50 81 ARG A N 1
ATOM 664 C CA . ARG A 1 81 ? 16.998 -7.768 -15.077 1.00 88.50 81 ARG A CA 1
ATOM 665 C C . ARG A 1 81 ? 16.036 -7.199 -14.040 1.00 88.50 81 ARG A C 1
ATOM 667 O O . ARG A 1 81 ? 14.829 -7.252 -14.261 1.00 88.50 81 ARG A O 1
ATOM 674 N N . LEU A 1 82 ? 16.555 -6.659 -12.938 1.00 86.25 82 LEU A N 1
ATOM 675 C CA . LEU A 1 82 ? 15.744 -6.034 -11.896 1.00 86.25 82 LEU A CA 1
ATOM 676 C C . LEU A 1 82 ? 15.037 -4.772 -12.411 1.00 86.25 82 LEU A C 1
ATOM 678 O O . LEU A 1 82 ? 13.842 -4.615 -12.172 1.00 86.25 82 LEU A O 1
ATOM 682 N N . LEU A 1 83 ? 15.743 -3.913 -13.153 1.00 85.31 83 LEU A N 1
ATOM 683 C CA . LEU A 1 83 ? 15.162 -2.725 -13.784 1.00 85.31 83 LEU A CA 1
ATOM 684 C C . LEU A 1 83 ? 14.064 -3.106 -14.781 1.00 85.31 83 LEU A C 1
ATOM 686 O O . LEU A 1 83 ? 12.959 -2.573 -14.714 1.00 85.31 83 LEU A O 1
ATOM 690 N N . CYS A 1 84 ? 14.323 -4.080 -15.657 1.00 85.31 84 CYS A N 1
ATOM 691 C CA . CYS A 1 84 ? 13.326 -4.568 -16.608 1.00 85.31 84 CYS A CA 1
ATOM 692 C C . CYS A 1 84 ? 12.095 -5.141 -15.897 1.00 85.31 84 CYS A C 1
ATOM 694 O O . CYS A 1 84 ? 10.970 -4.804 -16.258 1.00 85.31 84 CYS A O 1
ATOM 696 N N . ALA A 1 85 ? 12.290 -5.967 -14.864 1.00 84.56 85 ALA A N 1
ATOM 697 C CA . ALA A 1 85 ? 11.187 -6.513 -14.079 1.00 84.56 85 ALA A CA 1
ATOM 698 C C . ALA A 1 85 ? 10.360 -5.405 -13.409 1.00 84.56 85 ALA A C 1
ATOM 700 O O . ALA A 1 85 ? 9.135 -5.473 -13.420 1.00 84.56 85 ALA A O 1
ATOM 701 N N . ARG A 1 86 ? 11.017 -4.364 -12.883 1.00 83.25 86 ARG A N 1
ATOM 702 C CA . ARG A 1 86 ? 10.357 -3.211 -12.262 1.00 83.25 86 ARG A CA 1
ATOM 703 C C . ARG A 1 86 ? 9.547 -2.385 -13.259 1.00 83.25 86 ARG A C 1
ATOM 705 O O . ARG A 1 86 ? 8.460 -1.936 -12.909 1.00 83.25 86 ARG A O 1
ATOM 712 N N . GLU A 1 87 ? 10.040 -2.171 -14.476 1.00 84.12 87 GLU A N 1
ATOM 713 C CA . GLU A 1 87 ? 9.284 -1.436 -15.501 1.00 84.12 87 GLU A CA 1
ATOM 714 C C . GLU A 1 87 ? 8.076 -2.235 -15.997 1.00 84.12 87 GLU A C 1
ATOM 716 O O . GLU A 1 87 ? 6.990 -1.675 -16.141 1.00 84.12 87 GLU A O 1
ATOM 721 N N . VAL A 1 88 ? 8.235 -3.548 -16.198 1.00 84.25 88 VAL A N 1
ATOM 722 C CA . VAL A 1 88 ? 7.104 -4.426 -16.531 1.00 84.25 88 VAL A CA 1
ATOM 723 C C . VAL A 1 88 ? 6.078 -4.405 -15.403 1.00 84.25 88 VAL A C 1
ATOM 725 O O . VAL A 1 88 ? 4.897 -4.237 -15.678 1.00 84.25 88 VAL A O 1
ATOM 728 N N . ASP A 1 89 ? 6.510 -4.502 -14.146 1.00 80.12 89 ASP A N 1
ATOM 729 C CA . ASP A 1 89 ? 5.621 -4.375 -12.993 1.00 80.12 89 ASP A CA 1
ATOM 730 C C . ASP A 1 89 ? 4.943 -3.000 -12.946 1.00 80.12 89 ASP A C 1
ATOM 732 O O . ASP A 1 89 ? 3.734 -2.914 -12.809 1.00 80.12 89 ASP A O 1
ATOM 736 N N . THR A 1 90 ? 5.663 -1.911 -13.200 1.00 78.69 90 THR A N 1
ATOM 737 C CA . THR A 1 90 ? 5.079 -0.560 -13.185 1.00 78.69 90 THR A CA 1
ATOM 738 C C . THR A 1 90 ? 3.949 -0.381 -14.199 1.00 78.69 90 THR A C 1
ATOM 740 O O . THR A 1 90 ? 2.978 0.323 -13.933 1.00 78.69 90 THR A O 1
ATOM 743 N N . ILE A 1 91 ? 4.070 -0.997 -15.374 1.00 78.31 91 ILE A N 1
ATOM 744 C CA . ILE A 1 91 ? 3.109 -0.814 -16.466 1.00 78.31 91 ILE A CA 1
ATOM 745 C C . ILE A 1 91 ? 2.008 -1.881 -16.432 1.00 78.31 91 ILE A C 1
ATOM 747 O O . ILE A 1 91 ? 0.839 -1.593 -16.688 1.00 78.31 91 ILE A O 1
ATOM 751 N N . TYR A 1 92 ? 2.376 -3.114 -16.096 1.00 81.00 92 TYR A N 1
ATOM 752 C CA . TYR A 1 92 ? 1.524 -4.296 -16.184 1.00 81.00 92 TYR A CA 1
ATOM 753 C C . TYR A 1 92 ? 1.218 -4.919 -14.814 1.00 81.00 92 TYR A C 1
ATOM 755 O O . TYR A 1 92 ? 0.740 -6.049 -14.769 1.00 81.00 92 TYR A O 1
ATOM 763 N N . SER A 1 93 ? 1.455 -4.220 -13.697 1.00 77.94 93 SER A N 1
ATOM 764 C CA . SER A 1 93 ? 1.223 -4.734 -12.331 1.00 77.94 93 SER A CA 1
ATOM 765 C C . SER A 1 93 ? -0.159 -5.372 -12.159 1.00 77.94 93 SER A C 1
ATOM 767 O O . SER A 1 93 ? -0.209 -6.532 -11.744 1.00 77.94 93 SER A O 1
ATOM 769 N N . PRO A 1 94 ? -1.278 -4.731 -12.559 1.00 74.94 94 PRO A N 1
ATOM 770 C CA . PRO A 1 94 ? -2.591 -5.355 -12.418 1.00 74.94 94 PRO A CA 1
ATOM 771 C C . PRO A 1 94 ? -2.732 -6.672 -13.203 1.00 74.94 94 PRO A C 1
ATOM 773 O O . PRO A 1 94 ? -3.301 -7.640 -12.696 1.00 74.94 94 PRO A O 1
ATOM 776 N N . LEU A 1 95 ? -2.145 -6.756 -14.403 1.00 78.81 95 LEU A N 1
ATOM 777 C CA . LEU A 1 95 ? -2.095 -7.984 -15.202 1.00 78.81 95 LEU A CA 1
ATOM 778 C C . LEU A 1 95 ? -1.227 -9.069 -14.538 1.00 78.81 95 LEU A C 1
ATOM 780 O O . LEU A 1 95 ? -1.643 -10.223 -14.436 1.00 78.81 95 LEU A O 1
ATOM 784 N N . LEU A 1 96 ? -0.031 -8.720 -14.057 1.00 80.25 96 LEU A N 1
ATOM 785 C CA . LEU A 1 96 ? 0.851 -9.658 -13.353 1.00 80.25 96 LEU A CA 1
ATOM 786 C C . LEU A 1 96 ? 0.193 -10.198 -12.081 1.00 80.25 96 LEU A C 1
ATOM 788 O O . LEU A 1 96 ? 0.274 -11.391 -11.784 1.00 80.25 96 LEU A O 1
ATOM 792 N N . ALA A 1 97 ? -0.501 -9.331 -11.352 1.00 76.38 97 ALA A N 1
ATOM 793 C CA . ALA A 1 97 ? -1.251 -9.681 -10.162 1.00 76.38 97 ALA A CA 1
ATOM 794 C C . ALA A 1 97 ? -2.398 -10.640 -10.467 1.00 76.38 97 ALA A C 1
ATOM 796 O O . ALA A 1 97 ? -2.615 -11.585 -9.709 1.00 76.38 97 ALA A O 1
ATOM 797 N N . ALA A 1 98 ? -3.100 -10.430 -11.585 1.00 77.06 98 ALA A N 1
ATOM 798 C CA . ALA A 1 98 ? -4.161 -11.312 -12.064 1.00 77.06 98 ALA A CA 1
ATOM 799 C C . ALA A 1 98 ? -3.632 -12.716 -12.358 1.00 77.06 98 ALA A C 1
ATOM 801 O O . ALA A 1 98 ? -4.206 -13.726 -11.951 1.00 77.06 98 ALA A O 1
ATOM 802 N N . LEU A 1 99 ? -2.496 -12.787 -13.053 1.00 79.69 99 LEU A N 1
ATOM 803 C CA . LEU A 1 99 ? -1.829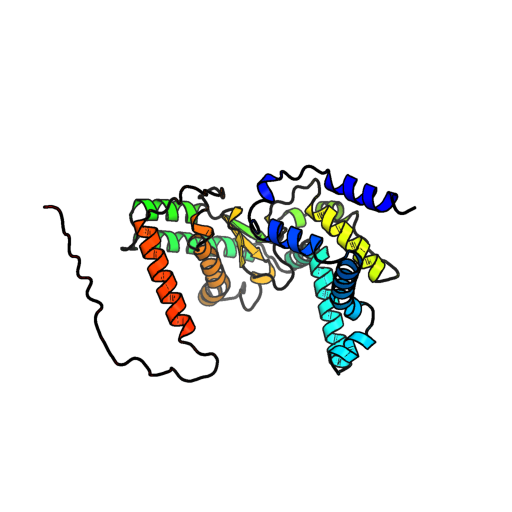 -14.052 -13.341 1.00 79.69 99 LEU A CA 1
ATOM 804 C C . LEU A 1 99 ? -1.391 -14.743 -12.047 1.00 79.69 99 LEU A C 1
ATOM 806 O O . LEU A 1 99 ? -1.598 -15.946 -11.884 1.00 79.69 99 LEU A O 1
ATOM 810 N N . TYR A 1 100 ? -0.836 -13.985 -11.102 1.00 80.81 100 TYR A N 1
ATOM 811 C CA . TYR A 1 100 ? -0.436 -14.514 -9.805 1.00 80.81 100 TYR A CA 1
ATOM 812 C C . TYR A 1 100 ? -1.633 -15.049 -9.009 1.00 80.81 100 TYR A C 1
ATOM 814 O O . TYR A 1 100 ? -1.572 -16.167 -8.488 1.00 80.81 100 TYR A O 1
ATOM 822 N N . SER A 1 101 ? -2.728 -14.287 -8.922 1.00 78.81 101 SER A N 1
ATOM 823 C CA . SER A 1 101 ? -3.912 -14.661 -8.147 1.00 78.81 101 SER A CA 1
ATOM 824 C C . SER A 1 101 ? -4.562 -15.928 -8.697 1.00 78.81 101 SER A C 1
ATOM 826 O O . SER A 1 101 ? -4.845 -16.833 -7.920 1.00 78.81 101 SER A O 1
ATOM 828 N N . ARG A 1 102 ? -4.678 -16.077 -10.022 1.00 80.69 102 ARG A N 1
ATOM 829 C CA . ARG A 1 102 ? -5.208 -17.300 -10.655 1.00 80.69 102 ARG A CA 1
ATOM 830 C C . ARG A 1 102 ? -4.432 -18.560 -10.278 1.00 80.69 102 ARG A C 1
ATOM 832 O O . ARG A 1 102 ? -5.015 -19.632 -10.157 1.00 80.69 102 ARG A O 1
ATOM 839 N N . VAL A 1 103 ? -3.118 -18.442 -10.098 1.00 81.06 103 VAL A N 1
ATOM 840 C CA . VAL A 1 103 ? -2.247 -19.584 -9.787 1.00 81.06 103 VAL A CA 1
ATOM 841 C C . VAL A 1 103 ? -2.166 -19.855 -8.283 1.00 81.06 103 VAL A C 1
ATOM 843 O O . VAL A 1 103 ? -1.958 -20.998 -7.874 1.00 81.06 103 VAL A O 1
ATOM 846 N N . ARG A 1 104 ? -2.266 -18.818 -7.443 1.00 81.44 104 ARG A N 1
ATOM 847 C CA . ARG A 1 104 ? -1.907 -18.902 -6.015 1.00 81.44 104 ARG A CA 1
ATOM 848 C C . ARG A 1 104 ? -3.059 -18.673 -5.045 1.00 81.44 104 ARG A C 1
ATOM 850 O O . ARG A 1 104 ? -2.945 -19.097 -3.898 1.00 81.44 104 ARG A O 1
ATOM 857 N N . LEU A 1 105 ? -4.139 -18.021 -5.463 1.00 82.94 105 LEU A N 1
ATOM 858 C CA . LEU A 1 105 ? -5.236 -17.644 -4.580 1.00 82.94 105 LEU A CA 1
ATOM 859 C C . LEU A 1 105 ? -6.331 -18.716 -4.575 1.00 82.94 105 LEU A C 1
ATOM 861 O O . LEU A 1 105 ? -7.084 -18.851 -5.533 1.00 82.94 105 LEU A O 1
ATOM 865 N N . THR A 1 106 ? -6.435 -19.464 -3.475 1.00 86.62 106 THR A N 1
ATOM 866 C CA . THR A 1 106 ? -7.479 -20.481 -3.267 1.00 86.62 106 THR A CA 1
ATOM 867 C C . THR A 1 106 ? -8.690 -19.899 -2.535 1.00 86.62 106 THR A C 1
ATOM 869 O O . THR A 1 106 ? -8.553 -18.975 -1.727 1.00 86.62 106 THR A O 1
ATOM 872 N N . ASP A 1 107 ? -9.880 -20.473 -2.737 1.00 86.69 107 ASP A N 1
ATOM 873 C CA . ASP A 1 107 ? -11.095 -20.079 -2.000 1.00 86.69 107 ASP A CA 1
ATOM 874 C C . ASP A 1 107 ? -10.933 -20.241 -0.482 1.00 86.69 107 ASP A C 1
ATOM 876 O O . ASP A 1 107 ? -11.416 -19.422 0.305 1.00 86.69 107 ASP A O 1
ATOM 880 N N . VAL A 1 108 ? -10.179 -21.261 -0.062 1.00 87.44 108 VAL A N 1
ATOM 881 C CA . VAL A 1 108 ? -9.807 -21.479 1.342 1.00 87.44 108 VAL A CA 1
ATOM 882 C C . VAL A 1 108 ? -8.976 -20.307 1.866 1.00 87.44 108 VAL A C 1
ATOM 884 O O . VAL A 1 108 ? -9.262 -19.788 2.949 1.00 87.44 108 VAL A O 1
ATOM 887 N N . GLY A 1 109 ? -7.983 -19.855 1.093 1.00 86.25 109 GLY A N 1
ATOM 888 C CA . GLY A 1 109 ? -7.188 -18.669 1.401 1.00 86.25 109 GLY A CA 1
ATOM 889 C C . GLY A 1 109 ? -8.054 -17.419 1.551 1.00 86.25 109 GLY A C 1
ATOM 890 O O . GLY A 1 109 ? -7.918 -16.702 2.546 1.00 86.25 109 GLY A O 1
ATOM 891 N N . ARG A 1 110 ? -9.014 -17.201 0.639 1.00 86.81 110 ARG A N 1
ATOM 892 C CA . ARG A 1 110 ? -9.958 -16.069 0.700 1.00 86.81 110 ARG A CA 1
ATOM 893 C C . ARG A 1 110 ? -10.823 -16.115 1.965 1.00 86.81 110 ARG A C 1
ATOM 895 O O . ARG A 1 110 ? -10.871 -15.144 2.723 1.00 86.81 110 ARG A O 1
ATOM 902 N N . SER A 1 111 ? -11.454 -17.257 2.235 1.00 88.38 111 SER A N 1
ATOM 903 C CA . SER A 1 111 ? -12.344 -17.443 3.388 1.00 88.38 111 SER A CA 1
ATOM 904 C C . SER A 1 111 ? -11.610 -17.267 4.722 1.00 88.38 111 SER A C 1
ATOM 906 O O . SER A 1 111 ? -12.064 -16.526 5.597 1.00 88.38 111 SER A O 1
ATOM 908 N N . ARG A 1 112 ? -10.425 -17.874 4.868 1.00 88.44 112 ARG A N 1
ATOM 909 C CA . ARG A 1 112 ? -9.615 -17.751 6.091 1.00 88.44 112 ARG A CA 1
ATOM 910 C C . ARG A 1 112 ? -9.113 -16.334 6.324 1.00 88.44 112 ARG A C 1
ATOM 912 O O . ARG A 1 112 ? -9.076 -15.895 7.470 1.00 88.44 112 ARG A O 1
ATOM 919 N N . THR A 1 113 ? -8.753 -15.623 5.260 1.00 89.06 113 THR A N 1
ATOM 920 C CA . THR A 1 113 ? -8.347 -14.214 5.323 1.00 89.06 113 THR A CA 1
ATOM 921 C C . THR A 1 113 ? -9.478 -13.341 5.861 1.00 89.06 113 THR A C 1
ATOM 923 O O . THR A 1 113 ? -9.267 -12.567 6.794 1.00 89.06 113 THR A O 1
ATOM 926 N N . SER A 1 114 ? -10.696 -13.530 5.344 1.00 90.88 114 SER A N 1
ATOM 927 C CA . SER A 1 114 ? -11.887 -12.823 5.825 1.00 90.88 114 SER A CA 1
ATOM 928 C C . SER A 1 114 ? -12.176 -13.124 7.302 1.00 90.88 114 SER A C 1
ATOM 930 O O . SER A 1 114 ? -12.339 -12.204 8.105 1.00 90.88 114 SER A O 1
ATOM 932 N N . PHE A 1 115 ? -12.139 -14.402 7.694 1.00 92.25 115 PHE A N 1
ATOM 933 C CA . PHE A 1 115 ? -12.342 -14.821 9.084 1.00 92.25 115 PHE A CA 1
ATOM 934 C C . PHE A 1 115 ? -11.298 -14.230 10.046 1.00 92.25 115 PHE A C 1
ATOM 936 O O . PHE A 1 115 ? -11.642 -13.743 11.129 1.00 92.25 115 PHE A O 1
ATOM 943 N N . LEU A 1 116 ? -10.020 -14.266 9.657 1.00 94.69 116 LEU A N 1
ATOM 944 C CA . LEU A 1 116 ? -8.920 -13.702 10.436 1.00 94.69 116 LEU A CA 1
ATOM 945 C C . LEU A 1 116 ? -9.135 -12.206 10.662 1.00 94.69 116 LEU A C 1
ATOM 947 O O . LEU A 1 116 ? -9.070 -11.743 11.801 1.00 94.69 116 LEU A O 1
ATOM 951 N N . PHE A 1 117 ? -9.434 -11.465 9.596 1.00 95.25 117 PHE A N 1
ATOM 952 C CA . PHE A 1 117 ? -9.670 -10.032 9.681 1.00 95.25 117 PHE A CA 1
ATOM 953 C C . PHE A 1 117 ? -10.850 -9.689 10.597 1.00 95.25 117 PHE A C 1
ATOM 955 O O . PHE A 1 117 ? -10.698 -8.885 11.516 1.00 95.25 117 PHE A O 1
ATOM 962 N N . GLN A 1 118 ? -12.000 -10.343 10.416 1.00 95.31 118 GLN A N 1
ATOM 963 C CA . GLN A 1 118 ? -13.180 -10.116 11.260 1.00 95.31 118 GLN A CA 1
ATOM 964 C C . GLN A 1 118 ? -12.894 -10.404 12.739 1.00 95.31 118 GLN A C 1
ATOM 966 O O . GLN A 1 118 ? -13.342 -9.668 13.621 1.00 95.31 118 GLN A O 1
ATOM 971 N N . SER A 1 119 ? -12.111 -11.450 13.017 1.00 95.94 119 SER A N 1
ATOM 972 C CA . SER A 1 119 ? -11.679 -11.777 14.377 1.00 95.94 119 SER A CA 1
ATOM 973 C C . SER A 1 119 ? -10.832 -10.653 14.979 1.00 95.94 119 SER A C 1
ATOM 975 O O . SER A 1 119 ? -11.067 -10.256 16.121 1.00 95.94 119 SER A O 1
ATOM 977 N N . LEU A 1 120 ? -9.896 -10.098 14.202 1.00 96.69 120 LEU A N 1
ATOM 978 C CA . LEU A 1 120 ? -9.053 -8.980 14.630 1.00 96.69 120 LEU A CA 1
ATOM 979 C C . LEU A 1 120 ? -9.870 -7.709 14.872 1.00 96.69 120 LEU A C 1
ATOM 981 O O . LEU A 1 120 ? -9.720 -7.116 15.935 1.00 96.69 120 LEU A O 1
ATOM 985 N N . VAL A 1 121 ? -10.779 -7.335 13.965 1.00 96.69 121 VAL A N 1
ATOM 986 C CA . VAL A 1 121 ? -11.671 -6.175 14.150 1.00 96.69 121 VAL A CA 1
ATOM 987 C C . VAL A 1 121 ? -12.487 -6.324 15.430 1.00 96.69 121 VAL A C 1
ATOM 989 O O . VAL A 1 121 ? -12.477 -5.431 16.277 1.00 96.69 121 VAL A O 1
ATOM 992 N N . LYS A 1 122 ? -13.126 -7.483 15.628 1.00 96.88 122 LYS A N 1
ATOM 993 C CA . LYS A 1 122 ? -13.911 -7.769 16.834 1.00 96.88 122 LYS A CA 1
ATOM 994 C C . LYS A 1 122 ? -13.071 -7.623 18.104 1.00 96.88 122 LYS A C 1
ATOM 996 O O . LYS A 1 122 ? -13.509 -6.988 19.064 1.00 96.88 122 LYS A O 1
ATOM 1001 N N . THR A 1 123 ? -11.862 -8.186 18.119 1.00 96.88 123 THR A N 1
ATOM 1002 C CA . THR A 1 123 ? -10.946 -8.056 19.259 1.00 96.88 123 THR A CA 1
ATOM 1003 C C . THR A 1 123 ? -10.502 -6.607 19.466 1.00 96.88 123 THR A C 1
ATOM 1005 O O . THR A 1 123 ? -10.499 -6.139 20.602 1.00 96.88 123 THR A O 1
ATOM 1008 N N . SER A 1 124 ? -10.173 -5.870 18.405 1.00 96.31 124 SER A N 1
ATOM 1009 C CA . SER A 1 124 ? -9.778 -4.460 18.483 1.00 96.31 124 SER A CA 1
ATOM 1010 C C . SER A 1 124 ? -10.893 -3.581 19.046 1.00 96.31 124 SER A C 1
ATOM 1012 O O . SER A 1 124 ? -10.632 -2.781 19.941 1.00 96.31 124 SER A O 1
ATOM 1014 N N . VAL A 1 125 ? -12.138 -3.775 18.603 1.00 96.56 125 VAL A N 1
ATOM 1015 C CA . VAL A 1 125 ? -13.317 -3.077 19.141 1.00 96.56 125 VAL A CA 1
ATOM 1016 C C . VAL A 1 125 ? -13.523 -3.405 20.619 1.00 96.56 125 VAL A C 1
ATOM 1018 O O . VAL A 1 125 ? -13.769 -2.511 21.427 1.00 96.56 125 VAL A O 1
ATOM 1021 N N . GLN A 1 126 ? -13.382 -4.673 21.013 1.00 97.12 126 GLN A N 1
ATOM 1022 C CA . GLN A 1 126 ? -13.482 -5.056 22.422 1.00 97.12 126 GLN A CA 1
ATOM 1023 C C . GLN A 1 126 ? -12.399 -4.374 23.270 1.00 97.12 126 GLN A C 1
ATOM 1025 O O . GLN A 1 126 ? -12.708 -3.783 24.303 1.00 97.12 126 GLN A O 1
ATOM 1030 N N . ARG A 1 127 ? -11.144 -4.382 22.809 1.00 96.00 127 ARG A N 1
ATOM 1031 C CA . ARG A 1 127 ? -10.035 -3.707 23.499 1.00 96.00 127 ARG A CA 1
ATOM 1032 C C . ARG A 1 127 ? -10.243 -2.205 23.600 1.00 96.00 127 ARG A C 1
ATOM 1034 O O . ARG A 1 127 ? -9.945 -1.620 24.634 1.00 96.00 127 ARG A O 1
ATOM 1041 N N . LEU A 1 128 ? -10.782 -1.588 22.558 1.00 95.25 128 LEU A N 1
ATOM 1042 C CA . LEU A 1 128 ? -11.084 -0.164 22.537 1.00 95.25 128 LEU A CA 1
ATOM 1043 C C . LEU A 1 128 ? -12.110 0.228 23.613 1.00 95.25 128 LEU A C 1
ATOM 1045 O O . LEU A 1 128 ? -11.966 1.279 24.233 1.00 95.25 128 LEU A O 1
ATOM 1049 N N . LYS A 1 129 ? -13.100 -0.630 23.891 1.00 95.44 129 LYS A N 1
ATOM 1050 C CA . LYS A 1 129 ? -14.085 -0.411 24.968 1.00 95.44 129 LYS A CA 1
ATOM 1051 C C . LYS A 1 129 ? -13.446 -0.428 26.363 1.00 95.44 129 LYS A C 1
ATOM 1053 O O . LYS A 1 129 ? -13.872 0.322 27.236 1.00 95.44 129 LYS A O 1
ATOM 1058 N N . GLU A 1 130 ? -12.403 -1.235 26.555 1.00 96.75 130 GLU A N 1
ATOM 1059 C CA . GLU A 1 130 ? -11.674 -1.395 27.826 1.00 96.75 130 GLU A CA 1
ATOM 1060 C C . GLU A 1 130 ? -10.668 -0.261 28.105 1.00 96.75 130 GLU A C 1
ATOM 1062 O O . GLU A 1 130 ? -10.164 -0.122 29.221 1.00 96.75 130 GLU A O 1
ATOM 1067 N N . VAL A 1 131 ? -10.349 0.563 27.104 1.00 95.44 131 VAL A N 1
ATOM 1068 C CA . VAL A 1 131 ? -9.370 1.643 27.239 1.00 95.44 131 VAL A CA 1
ATOM 1069 C C . VAL A 1 131 ? -9.868 2.730 28.201 1.00 95.44 131 VAL A C 1
ATOM 1071 O O . VAL A 1 131 ? -10.937 3.303 28.025 1.00 95.44 131 VAL A O 1
ATOM 1074 N N . THR A 1 132 ? -9.050 3.093 29.190 1.00 96.44 132 THR A N 1
ATOM 1075 C CA . THR A 1 132 ? -9.404 4.091 30.219 1.00 96.44 132 THR A CA 1
ATOM 1076 C C . THR A 1 132 ? -9.047 5.533 29.861 1.00 96.44 132 THR A C 1
ATOM 1078 O O . THR A 1 132 ? -9.434 6.456 30.568 1.00 96.44 132 THR A O 1
ATOM 1081 N N . TRP A 1 133 ? -8.282 5.747 28.791 1.00 94.94 133 TRP A N 1
ATOM 1082 C CA . TRP A 1 133 ? -7.744 7.064 28.429 1.00 94.94 133 TRP A CA 1
ATOM 1083 C C . TRP A 1 133 ? -8.482 7.753 27.280 1.00 94.94 133 TRP A C 1
ATOM 1085 O O . TRP A 1 133 ? -8.136 8.880 26.929 1.00 94.94 133 TRP A O 1
ATOM 1095 N N . LEU A 1 134 ? -9.467 7.074 26.696 1.00 95.00 134 LEU A N 1
ATOM 1096 C CA . LEU A 1 134 ? -10.365 7.614 25.684 1.00 95.00 134 LEU A CA 1
ATOM 1097 C C . LEU A 1 134 ? -11.710 7.938 26.322 1.00 95.00 134 LEU A C 1
ATOM 1099 O O . LEU A 1 134 ? -12.178 7.200 27.189 1.00 95.00 134 LEU A O 1
ATOM 1103 N N . GLU A 1 135 ? -12.338 9.011 25.856 1.00 95.75 135 GLU A N 1
ATOM 1104 C CA . GLU A 1 135 ? -13.719 9.337 26.216 1.00 95.75 135 GLU A CA 1
ATOM 1105 C C . GLU A 1 135 ? -14.698 8.412 25.478 1.00 95.75 135 GLU A C 1
ATOM 1107 O O . GLU A 1 135 ? -14.401 7.935 24.378 1.00 95.75 135 GLU A O 1
ATOM 1112 N N . ASP A 1 136 ? -15.864 8.148 26.068 1.00 95.56 136 ASP A N 1
ATOM 1113 C CA . ASP A 1 136 ? -16.793 7.131 25.556 1.00 95.56 136 ASP A CA 1
ATOM 1114 C C . ASP A 1 136 ? -17.322 7.458 24.153 1.00 95.56 136 ASP A C 1
ATOM 1116 O O . ASP A 1 136 ? -17.348 6.573 23.297 1.00 95.56 136 ASP A O 1
ATOM 1120 N N . ASP A 1 137 ? -17.596 8.732 23.854 1.00 93.94 137 ASP A N 1
ATOM 1121 C CA . ASP A 1 137 ? -17.965 9.176 22.500 1.00 93.94 137 ASP A CA 1
ATOM 1122 C C . ASP A 1 137 ? -16.871 8.851 21.474 1.00 93.94 137 ASP A C 1
ATOM 1124 O O . ASP A 1 137 ? -17.144 8.407 20.357 1.00 93.94 137 ASP A O 1
ATOM 1128 N N . THR A 1 138 ? -15.603 9.005 21.870 1.00 94.12 138 THR A N 1
ATOM 1129 C CA . THR A 1 138 ? -14.464 8.666 21.010 1.00 94.12 138 THR A CA 1
ATOM 1130 C C . THR A 1 138 ? -14.342 7.156 20.824 1.00 94.12 138 THR A C 1
ATOM 1132 O O . THR A 1 138 ? -14.073 6.702 19.712 1.00 94.12 138 THR A O 1
ATOM 1135 N N . LYS A 1 139 ? -14.562 6.355 21.875 1.00 95.25 139 LYS A N 1
ATOM 1136 C CA . LYS A 1 139 ? -14.581 4.887 21.755 1.00 95.25 139 LYS A CA 1
ATOM 1137 C C . LYS A 1 139 ? -15.687 4.429 20.815 1.00 95.25 139 LYS A C 1
ATOM 1139 O O . LYS A 1 139 ? -15.447 3.543 19.998 1.00 95.25 139 LYS A O 1
ATOM 1144 N N . GLN A 1 140 ? -16.871 5.031 20.904 1.00 94.31 140 GLN A N 1
ATOM 1145 C CA . GLN A 1 140 ? -18.001 4.697 20.042 1.00 94.31 140 GLN A CA 1
ATOM 1146 C C . GLN A 1 140 ? -17.712 5.057 18.581 1.00 94.31 140 GLN A C 1
ATOM 1148 O O . GLN A 1 140 ? -17.926 4.231 17.689 1.00 94.31 140 GLN A O 1
ATOM 1153 N N . PHE A 1 141 ? -17.162 6.250 18.337 1.00 92.88 141 PHE A N 1
ATOM 1154 C CA . PHE A 1 141 ? -16.742 6.677 17.003 1.00 92.88 141 PHE A CA 1
ATOM 1155 C C . PHE A 1 141 ? -15.694 5.730 16.404 1.00 92.88 141 PHE A C 1
ATOM 1157 O O . PHE A 1 141 ? -15.876 5.218 15.300 1.00 92.88 141 PHE A O 1
ATOM 1164 N N . LEU A 1 142 ? -14.620 5.452 17.145 1.00 93.62 142 LEU A N 1
ATOM 1165 C CA . LEU A 1 142 ? -13.541 4.579 16.686 1.00 93.62 142 LEU A CA 1
ATOM 1166 C C . LEU A 1 142 ? -14.007 3.129 16.497 1.00 93.62 142 LEU A C 1
ATOM 1168 O O . LEU A 1 142 ? -13.568 2.482 15.553 1.00 93.62 142 LEU A O 1
ATOM 1172 N N . SER A 1 143 ? -14.926 2.633 17.333 1.00 95.19 143 SER A N 1
ATOM 1173 C CA . SER A 1 143 ? -15.522 1.300 17.160 1.00 95.19 143 SER A CA 1
ATOM 1174 C C . SER A 1 143 ? -16.300 1.227 15.851 1.00 95.19 143 SER A C 1
ATOM 1176 O O . SER A 1 143 ? -16.027 0.357 15.032 1.00 95.19 143 SER A O 1
ATOM 1178 N N . SER A 1 144 ? -17.180 2.206 15.615 1.00 93.81 144 SER A N 1
ATOM 1179 C CA . SER A 1 144 ? -17.979 2.290 14.384 1.00 93.81 144 SER A CA 1
ATOM 1180 C C . SER A 1 144 ? -17.088 2.379 13.146 1.00 93.81 144 SER A C 1
ATOM 1182 O O . SER A 1 144 ? -17.385 1.802 12.106 1.00 93.81 144 SER A O 1
ATOM 1184 N N . LYS A 1 145 ? -15.962 3.089 13.260 1.00 93.00 145 LYS A N 1
ATOM 1185 C CA . LYS A 1 145 ? -14.991 3.209 12.178 1.00 93.00 145 LYS A CA 1
ATOM 1186 C C . LYS A 1 145 ? -14.261 1.899 11.889 1.00 93.00 145 LYS A C 1
ATOM 1188 O O . LYS A 1 145 ? -14.157 1.535 10.725 1.00 93.00 145 LYS A O 1
ATOM 1193 N N . LEU A 1 146 ? -13.779 1.204 12.924 1.00 94.81 146 LEU A N 1
ATOM 1194 C CA . LEU A 1 146 ? -13.124 -0.103 12.791 1.00 94.81 146 LEU A CA 1
ATOM 1195 C C . LEU A 1 146 ? -14.072 -1.152 12.196 1.00 94.81 146 LEU A C 1
ATOM 1197 O O . LEU A 1 146 ? -13.653 -1.944 11.360 1.00 94.81 146 LEU A O 1
ATOM 1201 N N . GLU A 1 147 ? -15.342 -1.141 12.605 1.00 95.06 147 GLU A N 1
ATOM 1202 C CA . GLU A 1 147 ? -16.382 -2.040 12.086 1.00 95.06 147 GLU A CA 1
ATOM 1203 C C . GLU A 1 147 ? -16.741 -1.750 10.624 1.00 95.06 147 GLU A C 1
ATOM 1205 O O . GLU A 1 147 ? -17.135 -2.661 9.901 1.00 95.06 147 GLU A O 1
ATOM 1210 N N . ALA A 1 148 ? -16.574 -0.502 10.180 1.00 94.12 148 ALA A N 1
ATOM 1211 C CA . ALA A 1 148 ? -16.805 -0.098 8.798 1.00 94.12 148 ALA A CA 1
ATOM 1212 C C . ALA A 1 148 ? -15.624 -0.398 7.858 1.00 94.12 148 ALA A C 1
ATOM 1214 O O . ALA A 1 148 ? -15.760 -0.206 6.651 1.00 94.12 148 ALA A O 1
ATOM 1215 N N . VAL A 1 149 ? -14.475 -0.856 8.376 1.00 92.19 149 VAL A N 1
ATOM 1216 C CA . VAL A 1 149 ? -13.322 -1.186 7.528 1.00 92.19 149 VAL A CA 1
ATOM 1217 C C . VAL A 1 149 ? -13.636 -2.408 6.671 1.00 92.19 149 VAL A C 1
ATOM 1219 O O . VAL A 1 149 ? -13.921 -3.493 7.182 1.00 92.19 149 VAL A O 1
ATOM 1222 N N . VAL A 1 150 ? -13.510 -2.248 5.355 1.00 88.44 150 VAL A N 1
ATOM 1223 C CA . VAL A 1 150 ? -13.667 -3.341 4.389 1.00 88.44 150 VAL A CA 1
ATOM 1224 C C . VAL A 1 150 ? -12.297 -3.894 4.012 1.00 88.44 150 VAL A C 1
ATOM 1226 O O . VAL A 1 150 ? -11.391 -3.136 3.673 1.00 88.44 150 VAL A O 1
ATOM 1229 N N . VAL A 1 151 ? -12.140 -5.220 4.037 1.00 89.38 151 VAL A N 1
ATOM 1230 C CA . VAL A 1 151 ? -10.965 -5.881 3.450 1.00 89.38 151 VAL A CA 1
ATOM 1231 C C . VAL A 1 151 ? -11.220 -6.195 1.989 1.00 89.38 151 VAL A C 1
ATOM 1233 O O . VAL A 1 151 ? -12.219 -6.829 1.647 1.00 89.38 151 VAL A O 1
ATOM 1236 N N . ARG A 1 152 ? -10.268 -5.803 1.147 1.00 85.62 152 ARG A N 1
ATOM 1237 C CA . ARG A 1 152 ? -10.235 -6.100 -0.279 1.00 85.62 152 ARG A CA 1
ATOM 1238 C C . ARG A 1 152 ? -9.009 -6.961 -0.562 1.00 85.62 152 ARG A C 1
ATOM 1240 O O . ARG A 1 152 ? -7.907 -6.683 -0.096 1.00 85.62 152 ARG A O 1
ATOM 1247 N N . LEU A 1 153 ? -9.206 -8.042 -1.307 1.00 82.94 153 LEU A N 1
ATOM 1248 C CA . LEU A 1 153 ? -8.094 -8.812 -1.854 1.00 82.94 153 LEU A CA 1
ATOM 1249 C C . LEU A 1 153 ? -7.710 -8.189 -3.192 1.00 82.94 153 LEU A C 1
ATOM 1251 O O . LEU A 1 153 ? -8.581 -7.954 -4.028 1.00 82.94 153 LEU A O 1
ATOM 1255 N N . TRP A 1 154 ? -6.420 -7.942 -3.373 1.00 77.50 154 TRP A N 1
ATOM 1256 C CA . TRP A 1 154 ? -5.851 -7.420 -4.602 1.00 77.50 154 TRP A CA 1
ATOM 1257 C C . TRP A 1 154 ? -5.133 -8.534 -5.386 1.00 77.50 154 TRP A C 1
ATOM 1259 O O . TRP A 1 154 ? -4.407 -9.331 -4.779 1.00 77.50 154 TRP A O 1
ATOM 1269 N N . PRO A 1 155 ? -5.288 -8.603 -6.720 1.00 71.81 155 PRO A N 1
ATOM 1270 C CA . PRO A 1 155 ? -6.088 -7.708 -7.560 1.00 71.81 155 PRO A CA 1
ATOM 1271 C C . PRO A 1 155 ? -7.594 -7.916 -7.352 1.00 71.81 155 PRO A C 1
ATOM 1273 O O . PRO A 1 155 ? -8.022 -8.968 -6.871 1.00 71.81 155 PRO A O 1
ATOM 1276 N N . SER A 1 156 ? -8.389 -6.900 -7.700 1.00 69.38 156 SER A N 1
ATOM 1277 C CA . SER A 1 156 ? -9.850 -6.985 -7.627 1.00 69.38 156 SER A CA 1
ATOM 1278 C C . SER A 1 156 ? -10.392 -8.076 -8.560 1.00 69.38 156 SER A C 1
ATOM 1280 O O . SER A 1 156 ? -9.726 -8.494 -9.510 1.00 69.38 156 SER A O 1
ATOM 1282 N N . SER A 1 157 ? -11.635 -8.509 -8.333 1.00 68.75 157 SER A N 1
ATOM 1283 C CA . SER A 1 157 ? -12.290 -9.528 -9.167 1.00 68.75 157 SER A CA 1
ATOM 1284 C C . SER A 1 157 ? -12.503 -9.104 -10.624 1.00 68.75 157 SER A C 1
ATOM 1286 O O . SER A 1 157 ? -12.827 -9.943 -11.457 1.00 68.75 157 SER A O 1
ATOM 1288 N N . LEU A 1 158 ? -12.287 -7.825 -10.960 1.00 64.75 158 LEU A N 1
ATOM 1289 C CA . LEU A 1 158 ? -12.215 -7.339 -12.345 1.00 64.75 158 LEU A CA 1
ATOM 1290 C C . LEU A 1 158 ? -11.229 -8.177 -13.182 1.00 64.75 158 LEU A C 1
ATOM 1292 O O . LEU A 1 158 ? -11.440 -8.431 -14.361 1.00 64.75 158 LEU A O 1
ATOM 1296 N N . PHE A 1 159 ? -10.161 -8.657 -12.547 1.00 69.88 159 PHE A N 1
ATOM 1297 C CA . PHE A 1 159 ? -9.114 -9.445 -13.185 1.00 69.88 159 PHE A CA 1
ATOM 1298 C C . PHE A 1 159 ? -9.391 -10.958 -13.210 1.00 69.88 159 PHE A C 1
ATOM 1300 O O . PHE A 1 159 ? -8.601 -11.735 -13.766 1.00 69.88 159 PHE A O 1
ATOM 1307 N N . ASP A 1 160 ? -10.520 -11.395 -12.644 1.00 72.25 160 ASP A N 1
ATOM 1308 C CA . ASP A 1 160 ? -10.954 -12.789 -12.719 1.00 72.25 160 ASP A CA 1
ATOM 1309 C C . ASP A 1 160 ? -11.472 -13.128 -14.134 1.00 72.25 160 ASP A C 1
ATOM 1311 O O . ASP A 1 160 ? -11.288 -14.258 -14.584 1.00 72.25 160 ASP A O 1
ATOM 1315 N N . ASP A 1 161 ? -12.025 -12.153 -14.875 1.00 76.69 161 ASP A N 1
ATOM 1316 C CA . ASP A 1 161 ? -12.487 -12.313 -16.264 1.00 76.69 161 ASP A CA 1
ATOM 1317 C C . ASP A 1 161 ? -11.399 -11.892 -17.276 1.00 76.69 161 ASP A C 1
ATOM 1319 O O . ASP A 1 161 ? -11.081 -10.705 -17.380 1.00 76.69 161 ASP A O 1
ATOM 1323 N N . PRO A 1 162 ? -10.833 -12.823 -18.073 1.00 77.62 162 PRO A N 1
ATOM 1324 C CA . PRO A 1 162 ? -9.856 -12.498 -19.111 1.00 77.62 162 PRO A CA 1
ATOM 1325 C C . PRO A 1 162 ? -10.323 -11.421 -20.097 1.00 77.62 162 PRO A C 1
ATOM 1327 O O . PRO A 1 162 ? -9.502 -10.629 -20.541 1.00 77.62 162 PRO A O 1
ATOM 1330 N N . ARG A 1 163 ? -11.626 -11.337 -20.399 1.00 81.12 163 ARG A N 1
ATOM 1331 C CA . ARG A 1 163 ? -12.150 -10.363 -21.371 1.00 81.12 163 ARG A CA 1
ATOM 1332 C C . ARG A 1 163 ? -12.004 -8.926 -20.889 1.00 81.12 163 ARG A C 1
ATOM 1334 O O . ARG A 1 163 ? -11.696 -8.049 -21.685 1.00 81.12 163 ARG A O 1
ATOM 1341 N N . GLN A 1 164 ? -12.205 -8.700 -19.593 1.00 77.31 164 GLN A N 1
ATOM 1342 C CA . GLN A 1 164 ? -12.057 -7.376 -18.985 1.00 77.31 164 GLN A CA 1
ATOM 1343 C C . GLN A 1 164 ? -10.587 -6.957 -18.953 1.00 77.31 164 GLN A C 1
ATOM 1345 O O . GLN A 1 164 ? -10.262 -5.794 -19.169 1.00 77.31 164 GLN A O 1
ATOM 1350 N N . VAL A 1 165 ? -9.686 -7.918 -18.738 1.00 77.38 165 VAL A N 1
ATOM 1351 C CA . VAL A 1 165 ? -8.242 -7.682 -18.827 1.00 77.38 165 VAL A CA 1
ATOM 1352 C C . VAL A 1 165 ? -7.841 -7.308 -20.254 1.00 77.38 165 VAL A C 1
ATOM 1354 O O . VAL A 1 165 ? -7.144 -6.314 -20.443 1.00 77.38 165 VAL A O 1
ATOM 1357 N N . ASP A 1 166 ? -8.317 -8.051 -21.252 1.00 80.19 166 ASP A N 1
ATOM 1358 C CA . ASP A 1 166 ? -8.025 -7.770 -22.660 1.00 80.19 166 ASP A CA 1
ATOM 1359 C C . ASP A 1 166 ? -8.578 -6.405 -23.094 1.00 80.19 166 ASP A C 1
ATOM 1361 O O . ASP A 1 166 ? -7.903 -5.674 -23.813 1.00 80.19 166 ASP A O 1
ATOM 1365 N N . GLU A 1 167 ? -9.771 -6.022 -22.631 1.00 79.75 167 GLU A N 1
ATOM 1366 C CA . GLU A 1 167 ? -10.367 -4.708 -22.905 1.00 79.75 167 GLU A CA 1
ATOM 1367 C C . GLU A 1 167 ? -9.488 -3.570 -22.366 1.00 79.75 167 GLU A C 1
ATOM 1369 O O . GLU A 1 167 ? -9.114 -2.665 -23.119 1.00 79.75 167 GLU A O 1
ATOM 1374 N N . VAL A 1 168 ? -9.084 -3.659 -21.095 1.00 77.06 168 VAL A N 1
ATOM 1375 C CA . VAL A 1 168 ? -8.230 -2.666 -20.424 1.00 77.06 168 VAL A CA 1
ATOM 1376 C C . VAL A 1 168 ? -6.873 -2.521 -21.113 1.00 77.06 168 VAL A C 1
ATOM 1378 O O . VAL A 1 168 ? -6.385 -1.406 -21.294 1.00 77.06 168 VAL A O 1
ATOM 1381 N N . TYR A 1 169 ? -6.247 -3.640 -21.481 1.00 80.88 169 TYR A N 1
ATOM 1382 C CA . TYR A 1 169 ? -4.893 -3.660 -22.039 1.00 80.88 169 TYR A CA 1
ATOM 1383 C C . TYR A 1 169 ? -4.868 -3.676 -23.575 1.00 80.88 169 TYR A C 1
ATOM 1385 O O . TYR A 1 169 ? -3.792 -3.757 -24.162 1.00 80.88 169 TYR A O 1
ATOM 1393 N N . SER A 1 170 ? -6.017 -3.535 -24.241 1.00 83.12 170 SER A N 1
ATOM 1394 C CA . SER A 1 170 ? -6.144 -3.616 -25.706 1.00 83.12 170 SER A CA 1
ATOM 1395 C C . SER A 1 170 ? -5.275 -2.610 -26.469 1.00 83.12 170 SER A C 1
ATOM 1397 O O . SER A 1 170 ? -4.835 -2.890 -27.583 1.00 83.12 170 SER A O 1
ATOM 1399 N N . SER A 1 171 ? -4.999 -1.445 -25.876 1.00 82.38 171 SER A N 1
ATOM 1400 C CA . SER A 1 171 ? -4.134 -0.409 -26.456 1.00 82.38 171 SER A CA 1
ATOM 1401 C C . SER A 1 171 ? -2.651 -0.543 -26.088 1.00 82.38 171 SER A C 1
ATOM 1403 O O . SER A 1 171 ? -1.837 0.273 -26.528 1.00 82.38 171 SER A O 1
ATOM 1405 N N . CYS A 1 172 ? -2.287 -1.505 -25.236 1.00 86.38 172 CYS A N 1
ATOM 1406 C CA . CYS A 1 172 ? -0.906 -1.681 -24.799 1.00 86.38 172 CYS A CA 1
ATOM 1407 C C . CYS A 1 172 ? -0.070 -2.386 -25.873 1.00 86.38 172 CYS A C 1
ATOM 1409 O O . CYS A 1 172 ? -0.562 -3.294 -26.540 1.00 86.38 172 CYS A O 1
ATOM 1411 N N . PRO A 1 173 ? 1.205 -1.996 -26.042 1.00 88.50 173 PRO A N 1
ATOM 1412 C CA . PRO A 1 173 ? 2.085 -2.654 -26.996 1.00 88.50 173 PRO A CA 1
ATOM 1413 C C . PRO A 1 173 ? 2.476 -4.050 -26.494 1.00 88.50 173 PRO A C 1
ATOM 1415 O O . PRO A 1 173 ? 2.913 -4.215 -25.356 1.00 88.50 173 PRO A O 1
ATOM 1418 N N . ASP A 1 174 ? 2.374 -5.045 -27.365 1.00 79.81 174 ASP A N 1
ATOM 1419 C CA . ASP A 1 174 ? 2.746 -6.437 -27.103 1.00 79.81 174 ASP A CA 1
ATOM 1420 C C . ASP A 1 174 ? 4.188 -6.747 -27.542 1.00 79.81 174 ASP A C 1
ATOM 1422 O O . ASP A 1 174 ? 4.882 -7.546 -26.912 1.00 79.81 174 ASP A O 1
ATOM 1426 N N . ASN A 1 175 ? 4.668 -6.093 -28.602 1.00 80.94 175 ASN A N 1
ATOM 1427 C CA . ASN A 1 175 ? 6.029 -6.224 -29.104 1.00 80.94 175 ASN A CA 1
ATOM 1428 C C . ASN A 1 175 ? 6.518 -4.936 -29.790 1.00 80.94 175 ASN A C 1
ATOM 1430 O O . ASN A 1 175 ? 5.745 -4.190 -30.379 1.00 80.94 175 ASN A O 1
ATOM 1434 N N . GLU A 1 176 ? 7.823 -4.668 -29.714 1.00 85.31 176 GLU A N 1
ATOM 1435 C CA . GLU A 1 176 ? 8.486 -3.577 -30.439 1.00 85.31 176 GLU A CA 1
ATOM 1436 C C . GLU A 1 176 ? 9.956 -3.926 -30.681 1.00 85.31 176 GLU A C 1
ATOM 1438 O O . GLU A 1 176 ? 10.595 -4.595 -29.868 1.00 85.31 176 GLU A O 1
ATOM 1443 N N . SER A 1 177 ? 10.529 -3.416 -31.773 1.00 79.50 177 SER A N 1
ATOM 1444 C CA . SER A 1 177 ? 11.922 -3.711 -32.137 1.00 79.50 177 SER A CA 1
ATOM 1445 C C . SER A 1 177 ? 12.959 -2.959 -31.294 1.00 79.50 177 SER A C 1
ATOM 1447 O O . SER A 1 177 ? 14.136 -3.310 -31.311 1.00 79.50 177 SER A O 1
ATOM 1449 N N . ALA A 1 178 ? 12.551 -1.896 -30.595 1.00 85.31 178 ALA A N 1
ATOM 1450 C CA . ALA A 1 178 ? 13.419 -1.089 -29.745 1.00 85.31 178 ALA A CA 1
ATOM 1451 C C . ALA A 1 178 ? 12.763 -0.863 -28.383 1.00 85.31 178 ALA A C 1
ATOM 1453 O O . ALA A 1 178 ? 11.613 -0.424 -28.318 1.00 85.31 178 ALA A O 1
ATOM 1454 N N . PHE A 1 179 ? 13.522 -1.090 -27.306 1.00 82.94 179 PHE A N 1
ATOM 1455 C CA . PHE A 1 179 ? 13.039 -0.931 -25.933 1.00 82.94 179 PHE A CA 1
ATOM 1456 C C . PHE A 1 179 ? 12.472 0.467 -25.671 1.00 82.94 179 PHE A C 1
ATOM 1458 O O . PHE A 1 179 ? 11.395 0.590 -25.105 1.00 82.94 179 PHE A O 1
ATOM 1465 N N . THR A 1 180 ? 13.135 1.526 -26.139 1.00 83.06 180 THR A N 1
ATOM 1466 C CA . THR A 1 180 ? 12.669 2.908 -25.933 1.00 83.06 180 THR A CA 1
ATOM 1467 C C . THR A 1 180 ? 11.302 3.164 -26.569 1.00 83.06 180 THR A C 1
ATOM 1469 O O . THR A 1 180 ? 10.450 3.809 -25.961 1.00 83.06 180 THR A O 1
ATOM 1472 N N . ARG A 1 181 ? 11.045 2.608 -27.761 1.00 87.31 181 ARG A N 1
ATOM 1473 C CA . ARG A 1 181 ? 9.729 2.688 -28.416 1.00 87.31 181 ARG A CA 1
ATOM 1474 C C . ARG A 1 181 ? 8.674 1.881 -27.669 1.00 87.31 181 ARG A C 1
ATOM 1476 O O . ARG A 1 181 ? 7.577 2.401 -27.465 1.00 87.31 181 ARG A O 1
ATOM 1483 N N . LEU A 1 182 ? 9.020 0.666 -27.234 1.00 87.75 182 LEU A N 1
ATOM 1484 C CA . LEU A 1 182 ? 8.149 -0.153 -26.387 1.00 87.75 182 LEU A CA 1
ATOM 1485 C C . LEU A 1 182 ? 7.744 0.622 -25.142 1.00 87.75 182 LEU A C 1
ATOM 1487 O O . LEU A 1 182 ? 6.563 0.765 -24.851 1.00 87.75 182 LEU A O 1
ATOM 1491 N N . TRP A 1 183 ? 8.738 1.170 -24.452 1.00 85.81 183 TRP A N 1
ATOM 1492 C CA . TRP A 1 183 ? 8.592 1.853 -23.184 1.00 85.81 183 TRP A CA 1
ATOM 1493 C C . TRP A 1 183 ? 7.706 3.097 -23.294 1.00 85.81 183 TRP A C 1
ATOM 1495 O O . TRP A 1 183 ? 6.751 3.227 -22.531 1.00 85.81 183 TRP A O 1
ATOM 1505 N N . VAL A 1 184 ? 7.933 3.967 -24.288 1.00 86.50 184 VAL A N 1
ATOM 1506 C CA . VAL A 1 184 ? 7.087 5.157 -24.510 1.00 86.50 184 VAL A CA 1
ATOM 1507 C C . VAL A 1 184 ? 5.633 4.760 -24.780 1.00 86.50 184 VAL A C 1
ATOM 1509 O O . VAL A 1 184 ? 4.716 5.322 -24.177 1.00 86.50 184 VAL A O 1
ATOM 1512 N N . LYS A 1 185 ? 5.399 3.771 -25.654 1.00 89.31 185 LYS A N 1
ATOM 1513 C CA . LYS A 1 185 ? 4.042 3.283 -25.952 1.00 89.31 185 LYS A CA 1
ATOM 1514 C C . LYS A 1 185 ? 3.380 2.665 -24.721 1.00 89.31 185 LYS A C 1
ATOM 1516 O O . LYS A 1 185 ? 2.216 2.939 -24.446 1.00 89.31 185 LYS A O 1
ATOM 1521 N N . ALA A 1 186 ? 4.131 1.882 -23.958 1.00 87.12 186 ALA A N 1
ATOM 1522 C CA . ALA A 1 186 ? 3.660 1.195 -22.768 1.00 87.12 186 ALA A CA 1
ATOM 1523 C C . ALA A 1 186 ? 3.311 2.192 -21.644 1.00 87.12 186 ALA A C 1
ATOM 1525 O O . ALA A 1 186 ? 2.262 2.067 -21.017 1.00 87.12 186 ALA A O 1
ATOM 1526 N N . ARG A 1 187 ? 4.096 3.265 -21.467 1.00 84.00 187 ARG A N 1
ATOM 1527 C CA . ARG A 1 187 ? 3.770 4.380 -20.556 1.00 84.00 187 ARG A CA 1
ATOM 1528 C C . ARG A 1 187 ? 2.513 5.143 -20.975 1.00 84.00 187 ARG A C 1
ATOM 1530 O O . ARG A 1 187 ? 1.717 5.517 -20.119 1.00 84.00 187 ARG A O 1
ATOM 1537 N N . ARG A 1 188 ? 2.298 5.329 -22.279 1.00 83.38 188 ARG A N 1
ATOM 1538 C CA . ARG A 1 188 ? 1.069 5.941 -22.814 1.00 83.38 188 ARG A CA 1
ATOM 1539 C C . ARG A 1 188 ? -0.155 5.039 -22.636 1.00 83.38 188 ARG A C 1
ATOM 1541 O O . ARG A 1 188 ? -1.263 5.514 -22.385 1.00 83.38 188 ARG A O 1
ATOM 1548 N N . CYS A 1 189 ? 0.043 3.727 -22.728 1.00 83.25 189 CYS A N 1
ATOM 1549 C CA . CYS A 1 189 ? -0.996 2.780 -22.363 1.00 83.25 189 CYS A CA 1
ATOM 1550 C C . CYS A 1 189 ? -1.306 2.866 -20.868 1.00 83.25 189 CYS A C 1
ATOM 1552 O O . CYS A 1 189 ? -2.470 3.010 -20.523 1.00 83.25 189 CYS A O 1
ATOM 1554 N N . LEU A 1 190 ? -0.295 2.896 -19.988 1.00 78.25 190 LEU A N 1
ATOM 1555 C CA . LEU A 1 190 ? -0.505 3.048 -18.546 1.00 78.25 190 LEU A CA 1
ATOM 1556 C C . LEU A 1 190 ? -1.343 4.292 -18.225 1.00 78.25 190 LEU A C 1
ATOM 1558 O O . LEU A 1 190 ? -2.286 4.187 -17.456 1.00 78.25 190 LEU A O 1
ATOM 1562 N N . SER A 1 191 ? -1.082 5.448 -18.845 1.00 73.31 191 SER A N 1
ATOM 1563 C CA . SER A 1 191 ? -1.943 6.623 -18.636 1.00 73.31 191 SER A CA 1
ATOM 1564 C C . SER A 1 191 ? -3.389 6.385 -19.080 1.00 73.31 191 SER A C 1
ATOM 1566 O O . SER A 1 191 ? -4.307 6.849 -18.417 1.00 73.31 191 SER A O 1
ATOM 1568 N N . THR A 1 192 ? -3.601 5.636 -20.164 1.00 71.81 192 THR A N 1
ATOM 1569 C CA . THR A 1 192 ? -4.943 5.279 -20.659 1.00 71.81 192 THR A CA 1
ATOM 1570 C C . THR A 1 192 ? -5.644 4.299 -19.721 1.00 71.81 192 THR A C 1
ATOM 1572 O O . THR A 1 192 ? -6.823 4.468 -19.431 1.00 71.81 192 THR A O 1
ATOM 1575 N N . VAL A 1 193 ? -4.908 3.315 -19.200 1.00 70.75 193 VAL A N 1
ATOM 1576 C CA . VAL A 1 193 ? -5.379 2.378 -18.178 1.00 70.75 193 VAL A CA 1
ATOM 1577 C C . VAL A 1 193 ? -5.777 3.161 -16.927 1.00 70.75 193 VAL A C 1
ATOM 1579 O O . VAL A 1 193 ? -6.905 3.043 -16.477 1.00 70.75 193 VAL A O 1
ATOM 1582 N N . LEU A 1 194 ? -4.908 4.030 -16.406 1.00 67.94 194 LEU A N 1
ATOM 1583 C CA . LEU A 1 194 ? -5.148 4.759 -15.156 1.00 67.94 194 LEU A CA 1
ATOM 1584 C C . LEU A 1 194 ? -6.239 5.838 -15.249 1.00 67.94 194 LEU A C 1
ATOM 1586 O O . LEU A 1 194 ? -6.942 6.071 -14.269 1.00 67.94 194 LEU A O 1
ATOM 1590 N N . LEU A 1 195 ? -6.365 6.515 -16.392 1.00 66.94 195 LEU A N 1
ATOM 1591 C CA . LEU A 1 195 ? -7.266 7.662 -16.584 1.00 66.94 195 LEU A CA 1
ATOM 1592 C C . LEU A 1 195 ? -8.503 7.328 -17.438 1.00 66.94 195 LEU A C 1
ATOM 1594 O O . LEU A 1 195 ? -9.273 8.222 -17.793 1.00 66.94 195 LEU A O 1
ATOM 1598 N N . GLY A 1 196 ? -8.679 6.058 -17.806 1.00 63.38 196 GLY A N 1
ATOM 1599 C CA . GLY A 1 196 ? -9.708 5.595 -18.731 1.00 63.38 196 GLY A CA 1
ATOM 1600 C C . GLY A 1 196 ? -11.145 5.589 -18.179 1.00 63.38 196 GLY A C 1
ATOM 1601 O O . GLY A 1 196 ? -11.387 5.820 -16.992 1.00 63.38 196 GLY A O 1
ATOM 1602 N N . PRO A 1 197 ? -12.137 5.304 -19.049 1.00 52.78 197 PRO A N 1
ATOM 1603 C CA . PRO A 1 197 ? -13.568 5.334 -18.722 1.00 52.78 197 PRO A CA 1
ATOM 1604 C C . PRO A 1 197 ? -14.005 4.225 -17.759 1.00 52.78 197 PRO A C 1
ATOM 1606 O O . PRO A 1 197 ? -14.995 4.394 -17.040 1.00 52.78 197 PRO A O 1
ATOM 1609 N N . HIS A 1 198 ? -13.256 3.120 -17.692 1.00 52.16 198 HIS A N 1
ATOM 1610 C CA . HIS A 1 198 ? -13.323 2.190 -16.572 1.00 52.16 198 HIS A CA 1
ATOM 1611 C C . HIS A 1 198 ? -12.691 2.901 -15.383 1.00 52.16 198 HIS A C 1
ATOM 1613 O O . HIS A 1 198 ? -11.507 2.725 -15.120 1.00 52.16 198 HIS A O 1
ATOM 1619 N N . ARG A 1 199 ? -13.467 3.784 -14.734 1.00 46.09 199 ARG A N 1
ATOM 1620 C CA . ARG A 1 199 ? -13.074 4.492 -13.514 1.00 46.09 199 ARG A CA 1
ATOM 1621 C C . ARG A 1 199 ? -12.521 3.457 -12.554 1.00 46.09 199 ARG A C 1
ATOM 1623 O O . ARG A 1 199 ? -13.281 2.721 -11.927 1.00 46.09 199 ARG A O 1
ATOM 1630 N N . TYR A 1 200 ? -11.203 3.371 -12.514 1.00 50.34 200 TYR A N 1
ATOM 1631 C CA . TYR A 1 200 ? -10.516 2.457 -11.644 1.00 50.34 200 TYR A CA 1
ATOM 1632 C C . TYR A 1 200 ? -10.825 2.917 -10.228 1.00 50.34 200 TYR A C 1
ATOM 1634 O O . TYR A 1 200 ? -10.404 3.993 -9.804 1.00 50.34 200 TYR A O 1
ATOM 1642 N N . ASP A 1 201 ? -11.641 2.131 -9.527 1.00 49.78 201 ASP A N 1
ATOM 1643 C CA . ASP A 1 201 ? -11.767 2.238 -8.081 1.00 49.78 201 ASP A CA 1
ATOM 1644 C C . ASP A 1 201 ? -10.338 2.195 -7.524 1.00 49.78 201 ASP A C 1
ATOM 1646 O O . ASP A 1 201 ? -9.545 1.357 -7.970 1.00 49.78 201 ASP A O 1
ATOM 1650 N N . SER A 1 202 ? -9.990 3.104 -6.611 1.00 44.12 202 SER A N 1
ATOM 1651 C CA . SER A 1 202 ? -8.622 3.371 -6.118 1.00 44.12 202 SER A CA 1
ATOM 1652 C C . SER A 1 202 ? -7.828 2.111 -5.728 1.00 44.12 202 SER A C 1
ATOM 1654 O O . SER A 1 202 ? -6.602 2.136 -5.682 1.00 44.12 202 SER A O 1
ATOM 1656 N N . THR A 1 203 ? -8.536 0.993 -5.526 1.00 42.31 203 THR A N 1
ATOM 1657 C CA . THR A 1 203 ? -8.087 -0.406 -5.427 1.00 42.31 203 THR A CA 1
ATOM 1658 C C . THR A 1 203 ? -6.952 -0.846 -6.351 1.00 42.31 203 THR A C 1
ATOM 1660 O O . THR A 1 203 ? -6.204 -1.746 -5.985 1.00 42.31 203 THR A O 1
ATOM 1663 N N . THR A 1 204 ? -6.836 -0.320 -7.569 1.00 45.75 204 THR A N 1
ATOM 1664 C CA . THR A 1 204 ? -5.867 -0.815 -8.573 1.00 45.75 204 THR A CA 1
ATOM 1665 C C . THR A 1 204 ? -4.623 0.041 -8.675 1.00 45.75 204 THR A C 1
ATOM 1667 O O . THR A 1 204 ? -3.655 -0.357 -9.320 1.00 45.75 204 THR A O 1
ATOM 1670 N N . LEU A 1 205 ? -4.634 1.182 -7.994 1.00 47.97 205 LEU A N 1
ATOM 1671 C CA . LEU A 1 205 ? -3.527 2.110 -7.880 1.00 47.97 205 LEU A CA 1
ATOM 1672 C C . LEU A 1 205 ? -2.833 1.931 -6.530 1.00 47.97 205 LEU A C 1
ATOM 1674 O O . LEU A 1 205 ? -2.701 2.877 -5.763 1.00 47.97 205 LEU A O 1
ATOM 1678 N N . LEU A 1 206 ? -2.360 0.719 -6.230 1.00 46.88 206 LEU A N 1
ATOM 1679 C CA . LEU A 1 206 ? -1.453 0.504 -5.102 1.00 46.88 206 LEU A CA 1
ATOM 1680 C C . LEU A 1 206 ? -0.326 -0.488 -5.454 1.00 46.88 206 LEU A C 1
ATOM 1682 O O . LEU A 1 206 ? -0.517 -1.374 -6.282 1.00 46.88 206 LEU A O 1
ATOM 1686 N N . PRO A 1 207 ? 0.872 -0.291 -4.868 1.00 44.59 207 PRO A N 1
ATOM 1687 C CA . PRO A 1 207 ? 2.004 0.263 -5.622 1.00 44.59 207 PRO A CA 1
ATOM 1688 C C . PRO A 1 207 ? 2.836 -0.747 -6.423 1.00 44.59 207 PRO A C 1
ATOM 1690 O O . PRO A 1 207 ? 2.727 -1.960 -6.269 1.00 44.59 207 PRO A O 1
ATOM 1693 N N . ASN A 1 208 ? 3.723 -0.210 -7.261 1.00 44.84 208 ASN A N 1
ATOM 1694 C CA . ASN A 1 208 ? 4.843 -0.943 -7.845 1.00 44.84 208 ASN A CA 1
ATOM 1695 C C . ASN A 1 208 ? 5.587 -1.726 -6.754 1.00 44.84 208 ASN A C 1
ATOM 1697 O O . ASN A 1 208 ? 5.816 -1.215 -5.652 1.00 44.84 208 ASN A O 1
ATOM 1701 N N . VAL A 1 209 ? 6.002 -2.949 -7.070 1.00 42.22 209 VAL A N 1
ATOM 1702 C CA . VAL A 1 209 ? 6.913 -3.745 -6.254 1.00 42.22 209 VAL A CA 1
ATOM 1703 C C . VAL A 1 209 ? 8.153 -2.895 -5.932 1.00 42.22 209 VAL A C 1
ATOM 1705 O O . VAL A 1 209 ? 8.790 -2.360 -6.845 1.00 42.22 209 VAL A O 1
ATOM 1708 N N . PRO A 1 210 ? 8.516 -2.751 -4.643 1.00 49.34 210 PRO A N 1
ATOM 1709 C CA . PRO A 1 210 ? 7.992 -3.475 -3.485 1.00 49.34 210 PRO A CA 1
ATOM 1710 C C . PRO A 1 210 ? 6.827 -2.740 -2.796 1.00 49.34 210 PRO A C 1
ATOM 1712 O O . PRO A 1 210 ? 7.027 -1.899 -1.922 1.00 49.34 210 PRO A O 1
ATOM 1715 N N . SER A 1 211 ? 5.595 -3.108 -3.143 1.00 61.78 211 SER A N 1
ATOM 1716 C CA . SER A 1 211 ? 4.399 -2.694 -2.417 1.00 61.78 211 SER A CA 1
ATOM 1717 C C . SER A 1 211 ? 4.248 -3.475 -1.112 1.00 61.78 211 SER A C 1
ATOM 1719 O O . SER A 1 211 ? 4.635 -4.650 -1.060 1.00 61.78 211 SER A O 1
ATOM 1721 N N . PRO A 1 212 ? 3.704 -2.870 -0.039 1.00 71.94 212 PRO A N 1
ATOM 1722 C CA . PRO A 1 212 ? 3.434 -3.609 1.180 1.00 71.94 212 PRO A CA 1
ATOM 1723 C C . PRO A 1 212 ? 2.386 -4.695 0.910 1.00 71.94 212 PRO A C 1
ATOM 1725 O O . PRO A 1 212 ? 1.381 -4.464 0.247 1.00 71.94 212 PRO A O 1
ATOM 1728 N N . LEU A 1 213 ? 2.596 -5.883 1.478 1.00 87.50 213 LEU A N 1
ATOM 1729 C CA . LEU A 1 213 ? 1.691 -7.030 1.322 1.00 87.50 213 LEU A CA 1
ATOM 1730 C C . LEU A 1 213 ? 0.266 -6.751 1.827 1.00 87.50 213 LEU A C 1
ATOM 1732 O O . LEU A 1 213 ? -0.692 -7.350 1.344 1.00 87.50 213 LEU A O 1
ATOM 1736 N N . VAL A 1 214 ? 0.137 -5.860 2.811 1.00 90.25 214 VAL A N 1
ATOM 1737 C CA . VAL A 1 214 ? -1.137 -5.374 3.341 1.00 90.25 214 VAL A CA 1
ATOM 1738 C C . VAL A 1 214 ? -1.018 -3.869 3.544 1.00 90.25 214 VAL A C 1
ATOM 1740 O O . VAL A 1 214 ? -0.074 -3.408 4.192 1.00 90.25 214 VAL A O 1
ATOM 1743 N N . THR A 1 215 ? -1.963 -3.104 3.013 1.00 88.75 215 THR A N 1
ATOM 1744 C CA . THR A 1 215 ? -1.998 -1.642 3.109 1.00 88.75 215 THR A CA 1
ATOM 1745 C C . THR A 1 215 ? -3.349 -1.189 3.658 1.00 88.75 215 THR A C 1
ATOM 1747 O O . THR A 1 215 ? -4.331 -1.923 3.610 1.00 88.75 215 THR A O 1
ATOM 1750 N N . TYR A 1 216 ? -3.397 0.015 4.222 1.00 88.50 216 TYR A N 1
ATOM 1751 C CA . TYR A 1 216 ? -4.652 0.667 4.583 1.00 88.50 216 TYR A CA 1
ATOM 1752 C C . TYR A 1 216 ? -4.835 1.874 3.669 1.00 88.50 216 TYR A C 1
ATOM 1754 O O . TYR A 1 216 ? -3.993 2.775 3.671 1.00 88.50 216 TYR A O 1
ATOM 1762 N N . ASP A 1 217 ? -5.916 1.866 2.898 1.00 84.81 217 ASP A N 1
ATOM 1763 C CA . ASP A 1 217 ? -6.366 2.990 2.089 1.00 84.81 217 ASP A CA 1
ATOM 1764 C C . ASP A 1 217 ? -7.196 3.910 2.990 1.00 84.81 217 ASP A C 1
ATOM 1766 O O . ASP A 1 217 ? -8.331 3.607 3.383 1.00 84.81 217 ASP A O 1
ATOM 1770 N N . THR A 1 218 ? -6.586 5.039 3.348 1.00 81.88 218 THR A N 1
ATOM 1771 C CA . THR A 1 218 ? -7.189 6.053 4.211 1.00 81.88 218 THR A CA 1
ATOM 1772 C C . THR A 1 218 ? -8.412 6.689 3.563 1.00 81.88 218 THR A C 1
ATOM 1774 O O . THR A 1 218 ? -9.369 6.965 4.276 1.00 81.88 218 THR A O 1
ATOM 1777 N N . LEU A 1 219 ? -8.426 6.880 2.245 1.00 77.50 219 LEU A N 1
ATOM 1778 C CA . LEU A 1 219 ? -9.510 7.569 1.541 1.00 77.50 219 LEU A CA 1
ATOM 1779 C C . LEU A 1 219 ? -10.760 6.702 1.422 1.00 77.50 219 LEU A C 1
ATOM 1781 O O . LEU A 1 219 ? -11.873 7.215 1.415 1.00 77.50 219 LEU A O 1
ATOM 1785 N N . MET A 1 220 ? -10.588 5.384 1.362 1.00 80.12 220 MET A N 1
ATOM 1786 C CA . MET A 1 220 ? -11.714 4.456 1.241 1.00 80.12 220 MET A CA 1
ATOM 1787 C C . MET A 1 220 ? -12.085 3.782 2.567 1.00 80.12 220 MET A C 1
ATOM 1789 O O . MET A 1 220 ? -13.078 3.062 2.623 1.00 80.12 220 MET A O 1
ATOM 1793 N N . ASN A 1 221 ? -11.315 4.007 3.641 1.00 87.50 221 ASN A N 1
ATOM 1794 C CA . ASN A 1 221 ? -11.421 3.254 4.898 1.00 87.50 221 ASN A CA 1
ATOM 1795 C C . ASN A 1 221 ? -11.373 1.733 4.641 1.00 87.50 221 ASN A C 1
ATOM 1797 O O . ASN A 1 221 ? -12.179 0.964 5.166 1.00 87.50 221 ASN A O 1
ATOM 1801 N N . THR A 1 222 ? -10.440 1.294 3.794 1.00 87.88 222 THR A N 1
ATOM 1802 C CA . THR A 1 222 ? -10.303 -0.120 3.414 1.00 87.88 222 THR A CA 1
ATOM 1803 C C . THR A 1 222 ? -8.903 -0.640 3.683 1.00 87.88 222 THR A C 1
ATOM 1805 O O . THR A 1 222 ? -7.950 0.125 3.817 1.00 87.88 222 THR A O 1
ATOM 1808 N N . ILE A 1 223 ? -8.782 -1.958 3.797 1.00 90.44 223 ILE A N 1
ATOM 1809 C CA . ILE A 1 223 ? -7.496 -2.645 3.864 1.00 90.44 223 ILE A CA 1
ATOM 1810 C C . ILE A 1 223 ? -7.337 -3.482 2.607 1.00 90.44 223 ILE A C 1
ATOM 1812 O O . ILE A 1 223 ? -8.116 -4.409 2.377 1.00 90.44 223 ILE A O 1
ATOM 1816 N N . ASP A 1 224 ? -6.298 -3.181 1.840 1.00 87.50 224 ASP A N 1
ATOM 1817 C CA . ASP A 1 224 ? -5.937 -3.928 0.647 1.00 87.50 224 ASP A CA 1
ATOM 1818 C C . ASP A 1 224 ? -4.894 -4.983 0.993 1.00 87.50 224 ASP A C 1
ATOM 1820 O O . ASP A 1 224 ? -3.875 -4.712 1.629 1.00 87.50 224 ASP A O 1
ATOM 1824 N N . VAL A 1 225 ? -5.162 -6.215 0.582 1.00 88.50 225 VAL A N 1
ATOM 1825 C CA . VAL A 1 225 ? -4.303 -7.372 0.828 1.00 88.50 225 VAL A CA 1
ATOM 1826 C C . VAL A 1 225 ? -3.854 -7.911 -0.512 1.00 88.50 225 VAL A C 1
ATOM 1828 O O . VAL A 1 225 ? -4.660 -8.461 -1.262 1.00 88.50 225 VAL A O 1
ATOM 1831 N N . ALA A 1 226 ? -2.565 -7.799 -0.809 1.00 85.56 226 ALA A N 1
ATOM 1832 C CA . ALA A 1 226 ? -2.009 -8.393 -2.012 1.00 85.56 226 ALA A CA 1
ATOM 1833 C C . ALA A 1 226 ? -2.153 -9.920 -1.961 1.00 85.56 226 ALA A C 1
ATOM 1835 O O . ALA A 1 226 ? -1.901 -10.543 -0.929 1.00 85.56 226 ALA A O 1
ATOM 1836 N N . ALA A 1 227 ? -2.484 -10.557 -3.085 1.00 83.75 227 ALA A N 1
ATOM 1837 C CA . ALA A 1 227 ? -2.543 -12.017 -3.176 1.00 83.75 227 ALA A CA 1
ATOM 1838 C C . ALA A 1 227 ? -1.222 -12.686 -2.743 1.00 83.75 227 ALA A C 1
ATOM 1840 O O . ALA A 1 227 ? -1.232 -13.785 -2.191 1.00 83.75 227 ALA A O 1
ATOM 1841 N N . SER A 1 228 ? -0.086 -12.007 -2.928 1.00 84.88 228 SER A N 1
ATOM 1842 C CA . SER A 1 228 ? 1.234 -12.450 -2.462 1.00 84.88 228 SER A CA 1
ATOM 1843 C C . SER A 1 228 ? 1.370 -12.509 -0.935 1.00 84.88 228 SER A C 1
ATOM 1845 O O . SER A 1 228 ? 2.202 -13.263 -0.432 1.00 84.88 228 SER A O 1
ATOM 1847 N N . ALA A 1 229 ? 0.532 -11.793 -0.177 1.00 89.12 229 ALA A N 1
ATOM 1848 C CA . ALA A 1 229 ? 0.452 -11.910 1.281 1.00 89.12 229 ALA A CA 1
ATOM 1849 C C . ALA A 1 229 ? -0.043 -13.295 1.725 1.00 89.12 229 ALA A C 1
ATOM 1851 O O . ALA A 1 229 ? 0.221 -13.725 2.848 1.00 89.12 229 ALA A O 1
ATOM 1852 N N . LEU A 1 230 ? -0.741 -14.008 0.835 1.00 89.19 230 LEU A N 1
ATOM 1853 C CA . LEU A 1 230 ? -1.272 -15.351 1.059 1.00 89.19 230 LEU A CA 1
ATOM 1854 C C . LEU A 1 230 ? -0.270 -16.445 0.667 1.00 89.19 230 LEU A C 1
ATOM 1856 O O . LEU A 1 230 ? -0.643 -17.575 0.353 1.00 89.19 230 LEU A O 1
ATOM 1860 N N . ALA A 1 231 ? 1.020 -16.116 0.730 1.00 88.56 231 ALA A N 1
ATOM 1861 C CA . ALA A 1 231 ? 2.126 -17.030 0.518 1.00 88.56 231 ALA A CA 1
ATOM 1862 C C . ALA A 1 231 ? 3.066 -17.083 1.733 1.00 88.56 231 ALA A C 1
ATOM 1864 O O . ALA A 1 231 ? 3.108 -16.193 2.587 1.00 88.56 231 ALA A O 1
ATOM 1865 N N . SER A 1 232 ? 3.855 -18.156 1.799 1.00 89.69 232 SER A N 1
ATOM 1866 C CA . SER A 1 232 ? 4.883 -18.334 2.827 1.00 89.69 232 SER A CA 1
ATOM 1867 C C . SER A 1 232 ? 5.968 -17.253 2.694 1.00 89.69 232 SER A C 1
ATOM 1869 O O . SER A 1 232 ? 6.336 -16.926 1.566 1.00 89.69 232 SER A O 1
ATOM 1871 N N . PRO A 1 233 ? 6.537 -16.732 3.800 1.00 91.06 233 PRO A N 1
ATOM 1872 C CA . PRO A 1 233 ? 6.341 -17.150 5.196 1.00 91.06 233 PRO A CA 1
ATOM 1873 C C . PRO A 1 233 ? 5.180 -16.452 5.918 1.00 91.06 233 PRO A C 1
ATOM 1875 O O . PRO A 1 233 ? 4.910 -16.762 7.075 1.00 91.06 233 PRO A O 1
ATOM 1878 N N . VAL A 1 234 ? 4.505 -15.511 5.260 1.00 92.25 234 VAL A N 1
ATOM 1879 C CA . VAL A 1 234 ? 3.460 -14.678 5.871 1.00 92.25 234 VAL A CA 1
ATOM 1880 C C . VAL A 1 234 ? 2.195 -15.481 6.152 1.00 92.25 234 VAL 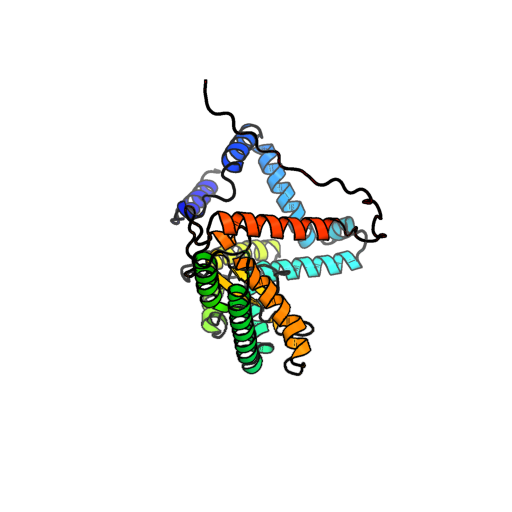A C 1
ATOM 1882 O O . VAL A 1 234 ? 1.569 -15.329 7.202 1.00 92.25 234 VAL A O 1
ATOM 1885 N N . TYR A 1 235 ? 1.844 -16.372 5.231 1.00 93.00 235 TYR A N 1
ATOM 1886 C CA . TYR A 1 235 ? 0.687 -17.241 5.331 1.00 93.00 235 TYR A CA 1
ATOM 1887 C C . TYR A 1 235 ? 1.007 -18.635 4.792 1.00 93.00 235 TYR A C 1
ATOM 1889 O O . TYR A 1 235 ? 1.757 -18.811 3.835 1.00 93.00 235 TYR A O 1
ATOM 1897 N N . SER A 1 236 ? 0.400 -19.651 5.395 1.00 92.12 236 SER A N 1
ATOM 1898 C CA . SER A 1 236 ? 0.391 -21.005 4.853 1.00 92.12 236 SER A CA 1
ATOM 1899 C C . SER A 1 236 ? -0.970 -21.621 5.110 1.00 92.12 236 SER A C 1
ATOM 1901 O O . SER A 1 236 ? -1.436 -21.650 6.249 1.00 92.12 236 SER A O 1
ATOM 1903 N N . GLU A 1 237 ? -1.590 -22.175 4.070 1.00 89.44 237 GLU A N 1
ATOM 1904 C CA . GLU A 1 237 ? -2.876 -22.867 4.199 1.00 89.44 237 GLU A CA 1
ATOM 1905 C C . GLU A 1 237 ? -2.775 -24.080 5.144 1.00 89.44 237 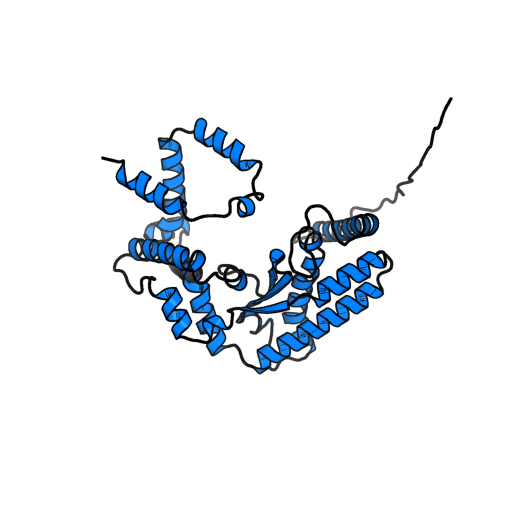GLU A C 1
ATOM 1907 O O . GLU A 1 237 ? -3.730 -24.434 5.837 1.00 89.44 237 GLU A O 1
ATOM 1912 N N . ARG A 1 238 ? -1.585 -24.682 5.245 1.00 90.94 238 ARG A N 1
ATOM 1913 C CA . ARG A 1 238 ? -1.282 -25.782 6.177 1.00 90.94 238 ARG A CA 1
ATOM 1914 C C . ARG A 1 238 ? -0.639 -25.304 7.485 1.00 90.94 238 ARG A C 1
ATOM 1916 O O . ARG A 1 238 ? -0.223 -26.127 8.294 1.00 90.94 238 ARG A O 1
ATOM 1923 N N . GLY A 1 239 ? -0.511 -23.992 7.677 1.00 89.94 239 GLY A N 1
ATOM 1924 C CA . GLY A 1 239 ? 0.062 -23.396 8.878 1.00 89.94 239 GLY A CA 1
ATOM 1925 C C . GLY A 1 239 ? -0.856 -23.537 10.090 1.00 89.94 239 GLY A C 1
ATOM 1926 O O . GLY A 1 239 ? -2.075 -23.663 9.969 1.00 89.94 239 GLY A O 1
ATOM 1927 N N . THR A 1 240 ? -0.270 -23.487 11.285 1.00 93.75 240 THR A N 1
ATOM 1928 C CA . THR A 1 240 ? -1.050 -23.434 12.527 1.00 93.75 240 THR A CA 1
ATOM 1929 C C . THR A 1 240 ? -1.743 -22.074 12.670 1.00 93.75 240 THR A C 1
ATOM 1931 O O . THR A 1 240 ? -1.364 -21.086 12.030 1.00 93.75 240 THR A O 1
ATOM 1934 N N . ALA A 1 241 ? -2.737 -21.986 13.560 1.00 91.50 241 ALA A N 1
ATOM 1935 C CA . ALA A 1 241 ? -3.356 -20.705 13.896 1.00 91.50 241 ALA A CA 1
ATOM 1936 C C . ALA A 1 241 ? -2.304 -19.684 14.369 1.00 91.50 241 ALA A C 1
ATOM 1938 O O . ALA A 1 241 ? -2.308 -18.551 13.904 1.00 91.50 241 ALA A O 1
ATOM 1939 N N . GLY A 1 242 ? -1.345 -20.100 15.205 1.00 94.38 242 GLY A N 1
ATOM 1940 C CA . GLY A 1 242 ? -0.263 -19.228 15.675 1.00 94.38 242 GLY A CA 1
ATOM 1941 C C . GLY A 1 242 ? 0.571 -18.628 14.538 1.00 94.38 242 GLY A C 1
ATOM 1942 O O . GLY A 1 242 ? 0.854 -17.435 14.564 1.00 94.38 242 GLY A O 1
ATOM 1943 N N . MET A 1 243 ? 0.894 -19.411 13.503 1.00 94.25 243 MET A N 1
ATOM 1944 C CA . MET A 1 243 ? 1.590 -18.897 12.314 1.00 94.25 243 MET A CA 1
ATOM 1945 C C . MET A 1 243 ? 0.724 -17.907 11.532 1.00 94.25 243 MET A C 1
ATOM 1947 O O . MET A 1 243 ? 1.205 -16.861 11.114 1.00 94.25 243 MET A O 1
ATOM 1951 N N . THR A 1 244 ? -0.563 -18.216 11.371 1.00 93.31 244 THR A N 1
ATOM 1952 C CA . THR A 1 244 ? -1.507 -17.370 10.625 1.00 93.31 244 THR A CA 1
ATOM 1953 C C . THR A 1 244 ? -1.728 -16.022 11.317 1.00 93.31 244 THR A C 1
ATOM 1955 O O . THR A 1 244 ? -1.652 -14.975 10.678 1.00 93.31 244 THR A O 1
ATOM 1958 N N . PHE A 1 245 ? -1.958 -16.030 12.633 1.00 94.94 245 PHE A N 1
ATOM 1959 C CA . PHE A 1 245 ? -2.113 -14.811 13.427 1.00 94.94 245 PHE A CA 1
ATOM 1960 C C . PHE A 1 245 ? -0.792 -14.042 13.566 1.00 94.94 245 PHE A C 1
ATOM 1962 O O . PHE A 1 245 ? -0.807 -12.815 13.549 1.00 94.94 245 PHE A O 1
ATOM 1969 N N . GLY A 1 246 ? 0.341 -14.741 13.679 1.00 95.31 246 GLY A N 1
ATOM 1970 C CA . GLY A 1 246 ? 1.659 -14.120 13.813 1.00 95.31 246 GLY A CA 1
ATOM 1971 C C . GLY A 1 246 ? 2.185 -13.484 12.524 1.00 95.31 246 GLY A C 1
ATOM 1972 O O . GLY A 1 246 ? 2.824 -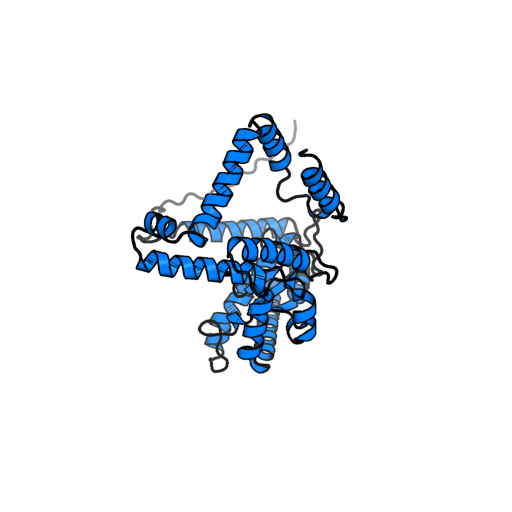12.441 12.592 1.00 95.31 246 GLY A O 1
ATOM 1973 N N . GLY A 1 247 ? 1.914 -14.085 11.363 1.00 95.19 247 GLY A N 1
ATOM 1974 C CA . GLY A 1 247 ? 2.298 -13.551 10.057 1.00 95.19 247 GLY A CA 1
ATOM 1975 C C . GLY A 1 247 ? 1.248 -12.583 9.519 1.00 95.19 247 GLY A C 1
ATOM 1976 O O . GLY A 1 247 ? 1.298 -11.380 9.772 1.00 95.19 247 GLY A O 1
ATOM 1977 N N . LEU A 1 248 ? 0.265 -13.116 8.793 1.00 94.75 248 LEU A N 1
ATOM 1978 C CA . LEU A 1 248 ? -0.795 -12.316 8.176 1.00 94.75 248 LEU A CA 1
ATOM 1979 C C . LEU A 1 248 ? -1.595 -11.486 9.195 1.00 94.75 248 LEU A C 1
ATOM 1981 O O . LEU A 1 248 ? -1.914 -10.329 8.930 1.00 94.75 248 LEU A O 1
ATOM 1985 N N . GLY A 1 249 ? -1.890 -12.038 10.376 1.00 96.50 249 GLY A N 1
ATOM 1986 C CA . GLY A 1 249 ? -2.649 -11.321 11.405 1.00 96.50 249 GLY A CA 1
ATOM 1987 C C . GLY A 1 249 ? -1.927 -10.082 11.942 1.00 96.50 249 GLY A C 1
ATOM 1988 O O . GLY A 1 249 ? -2.564 -9.056 12.182 1.00 96.50 249 GLY A O 1
ATOM 1989 N N . PHE A 1 250 ? -0.599 -10.134 12.060 1.00 95.81 250 PHE A N 1
ATOM 1990 C CA . PHE A 1 250 ? 0.211 -8.975 12.427 1.00 95.81 250 PHE A CA 1
ATOM 1991 C C . PHE A 1 250 ? 0.139 -7.877 11.358 1.00 95.81 250 PHE A C 1
ATOM 1993 O O . PHE A 1 250 ? -0.039 -6.703 11.695 1.00 95.81 250 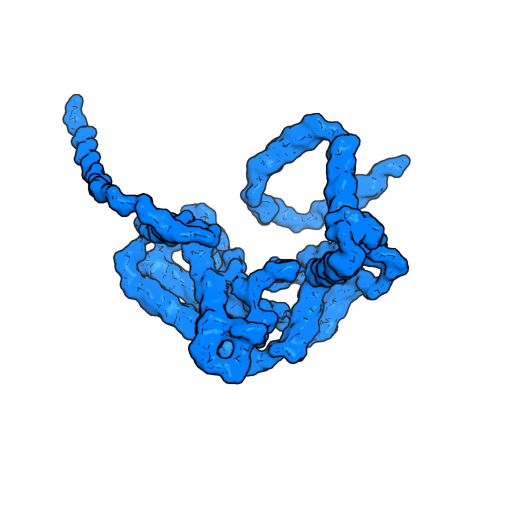PHE A O 1
ATOM 2000 N N . LEU A 1 251 ? 0.232 -8.245 10.077 1.00 95.31 251 LEU A N 1
ATOM 2001 C CA . LEU A 1 251 ? 0.132 -7.290 8.969 1.00 95.31 251 LEU A CA 1
ATOM 2002 C C . LEU A 1 251 ? -1.249 -6.631 8.925 1.00 95.31 251 LEU A C 1
ATOM 2004 O O . LEU A 1 251 ? -1.342 -5.410 8.804 1.00 95.31 251 LEU A O 1
ATOM 2008 N N . PHE A 1 252 ? -2.310 -7.416 9.123 1.00 95.69 252 PHE A N 1
ATOM 2009 C CA . PHE A 1 252 ? -3.663 -6.887 9.245 1.00 95.69 252 PHE A CA 1
ATOM 2010 C C . PHE A 1 252 ? -3.807 -5.898 10.384 1.00 95.69 252 PHE A C 1
ATOM 2012 O O . PHE A 1 252 ? -4.353 -4.817 10.188 1.00 95.69 252 PHE A O 1
ATOM 2019 N N . LEU A 1 253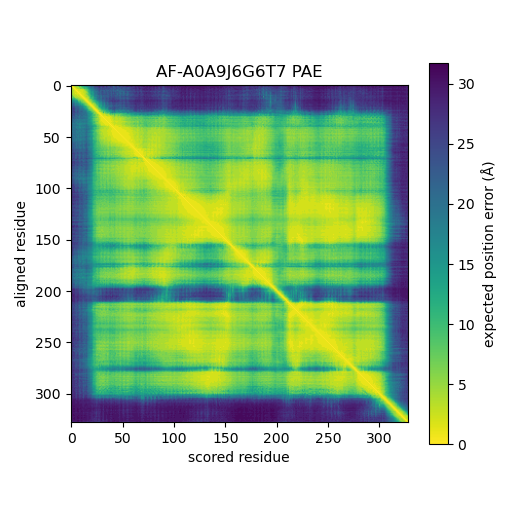 ? -3.319 -6.254 11.570 1.00 95.00 253 LEU A N 1
ATOM 2020 C CA . LEU A 1 253 ? -3.410 -5.371 12.719 1.00 95.00 253 LEU A CA 1
ATOM 2021 C C . LEU A 1 253 ? -2.613 -4.082 12.486 1.00 95.00 253 LEU A C 1
ATOM 2023 O O . LEU A 1 253 ? -3.093 -3.006 12.819 1.00 95.00 253 LEU A O 1
ATOM 2027 N N . SER A 1 254 ? -1.436 -4.180 11.867 1.00 93.81 254 SER A N 1
ATOM 2028 C CA . SER A 1 254 ? -0.594 -3.028 11.528 1.00 93.81 254 SER A CA 1
ATOM 2029 C C . SER A 1 254 ? -1.307 -2.071 10.570 1.00 93.81 254 SER A C 1
ATOM 2031 O O . SER A 1 254 ? -1.323 -0.865 10.813 1.00 93.81 254 SER A O 1
ATOM 2033 N N . ALA A 1 255 ? -1.960 -2.605 9.534 1.00 93.38 255 ALA A N 1
ATOM 2034 C CA . ALA A 1 255 ? -2.782 -1.818 8.621 1.00 93.38 255 ALA A CA 1
ATOM 2035 C C . ALA A 1 255 ? -4.012 -1.231 9.333 1.00 93.38 255 ALA A C 1
ATOM 2037 O O . ALA A 1 255 ? -4.261 -0.035 9.244 1.00 93.38 255 ALA A O 1
ATOM 2038 N N . LEU A 1 256 ? -4.728 -2.027 10.130 1.00 93.50 256 LEU A N 1
ATOM 2039 C CA . LEU A 1 256 ? -5.909 -1.581 10.871 1.00 93.50 256 LEU A CA 1
ATOM 2040 C C . LEU A 1 256 ? -5.586 -0.458 11.867 1.00 93.50 256 LEU A C 1
ATOM 2042 O O . LEU A 1 256 ? -6.385 0.455 12.050 1.00 93.50 256 LEU A O 1
ATOM 2046 N N . MET A 1 257 ? -4.406 -0.475 12.493 1.00 91.38 257 MET A N 1
ATOM 2047 C CA . MET A 1 257 ? -3.985 0.589 13.411 1.00 91.38 257 MET A CA 1
ATOM 2048 C C . MET A 1 257 ? -3.750 1.935 12.711 1.00 91.38 257 MET A C 1
ATOM 2050 O O . MET A 1 257 ? -3.781 2.968 13.385 1.00 91.38 257 MET A O 1
ATOM 2054 N N . ARG A 1 258 ? -3.596 1.966 11.379 1.00 90.81 258 ARG A N 1
ATOM 2055 C CA . ARG A 1 258 ? -3.522 3.221 10.612 1.00 90.81 258 ARG A CA 1
ATOM 2056 C C . ARG A 1 258 ? -4.807 4.039 10.671 1.00 90.81 258 ARG A C 1
ATOM 2058 O O . ARG A 1 258 ? -4.759 5.257 10.572 1.00 90.81 258 ARG A O 1
ATOM 2065 N N . VAL A 1 259 ? -5.940 3.416 11.000 1.00 88.31 259 VAL A N 1
ATOM 2066 C CA . VAL A 1 259 ? -7.193 4.115 11.341 1.00 88.31 259 VAL A CA 1
ATOM 2067 C C . VAL A 1 259 ? -6.991 5.187 12.427 1.00 88.31 259 VAL A C 1
ATOM 2069 O O . VAL A 1 259 ? -7.729 6.177 12.457 1.00 88.31 259 VAL A O 1
ATOM 2072 N N . LEU A 1 260 ? -6.005 4.986 13.312 1.00 87.56 260 LEU A N 1
ATOM 2073 C CA . LEU A 1 260 ? -5.671 5.849 14.450 1.00 87.56 260 LEU A CA 1
ATOM 2074 C C . LEU A 1 260 ? -4.443 6.741 14.206 1.00 87.56 260 LEU A C 1
ATOM 2076 O O . LEU A 1 260 ? -4.086 7.544 15.078 1.00 87.56 260 LEU A O 1
ATOM 2080 N N . ASP A 1 261 ? -3.762 6.599 13.068 1.00 86.88 261 ASP A N 1
ATOM 2081 C CA . ASP A 1 261 ? -2.634 7.462 12.730 1.00 86.88 261 ASP A CA 1
ATOM 2082 C C . ASP A 1 261 ? -3.108 8.897 12.428 1.00 86.88 261 ASP A C 1
ATOM 2084 O O . ASP A 1 261 ? -4.302 9.201 12.451 1.00 86.88 261 ASP A O 1
ATOM 2088 N N . LYS A 1 262 ? -2.167 9.822 12.222 1.00 83.31 262 LYS A N 1
ATOM 2089 C CA . LYS A 1 262 ? -2.503 11.238 12.017 1.00 83.31 262 LYS A CA 1
ATOM 2090 C C . LYS A 1 262 ? -3.406 11.465 10.803 1.00 83.31 262 LYS A C 1
ATOM 2092 O O . LYS A 1 262 ? -4.223 12.375 10.846 1.00 83.31 262 LYS A O 1
ATOM 2097 N N . GLU A 1 263 ? -3.252 10.671 9.750 1.00 83.00 263 GLU A N 1
ATOM 2098 C CA . GLU A 1 263 ? -4.047 10.778 8.524 1.00 83.00 263 GLU A CA 1
ATOM 2099 C C . GLU A 1 263 ? -5.416 10.132 8.744 1.00 83.00 263 GLU A C 1
ATOM 2101 O O . GLU A 1 263 ? -6.456 10.737 8.481 1.00 83.00 263 GLU A O 1
ATOM 2106 N N . GLY A 1 264 ? -5.419 8.939 9.342 1.00 84.94 264 GLY A N 1
ATOM 2107 C CA . GLY A 1 264 ? -6.609 8.189 9.694 1.00 84.94 264 GLY A CA 1
ATOM 2108 C C . GLY A 1 264 ? -7.572 8.993 10.560 1.00 84.94 264 GLY A C 1
ATOM 2109 O O . GLY A 1 264 ? -8.771 8.932 10.324 1.00 84.94 264 GLY A O 1
ATOM 2110 N N . GLN A 1 265 ? -7.104 9.808 11.507 1.00 86.06 265 GLN A N 1
ATOM 2111 C CA . GLN A 1 265 ? -7.968 10.580 12.420 1.00 86.06 265 GLN A CA 1
ATOM 2112 C C . GLN A 1 265 ? -9.015 11.480 11.731 1.00 86.06 265 GLN A C 1
ATOM 2114 O O . GLN A 1 265 ? -10.057 11.754 12.334 1.00 86.06 265 GLN A O 1
ATOM 2119 N N . TYR A 1 266 ? -8.772 11.909 10.489 1.00 83.25 266 TYR A N 1
ATOM 2120 C CA . TYR A 1 266 ? -9.676 12.780 9.723 1.00 83.25 266 TYR A CA 1
ATOM 2121 C C . TYR A 1 266 ? -10.660 12.022 8.829 1.00 83.25 266 TYR A C 1
ATOM 2123 O O . TYR A 1 266 ? -11.545 12.628 8.232 1.00 83.25 266 TYR A O 1
ATOM 2131 N N . ILE A 1 267 ? -10.536 10.701 8.751 1.00 84.56 267 ILE A N 1
ATOM 2132 C CA . ILE A 1 267 ? -11.391 9.851 7.925 1.00 84.56 267 ILE A CA 1
ATOM 2133 C C . ILE A 1 267 ? -12.604 9.400 8.736 1.00 84.56 267 ILE A C 1
ATOM 2135 O O . ILE A 1 267 ? -12.463 8.857 9.841 1.00 84.56 267 ILE A O 1
ATOM 2139 N N . LEU A 1 268 ? -13.795 9.610 8.179 1.00 86.06 268 LEU A N 1
ATOM 2140 C CA . LEU A 1 268 ? -15.062 9.141 8.731 1.00 86.06 268 LEU A CA 1
ATOM 2141 C C . LEU A 1 268 ? -15.289 7.646 8.421 1.00 86.06 268 LEU A C 1
ATOM 2143 O O . LEU A 1 268 ? -14.663 7.103 7.515 1.00 86.06 268 LEU A O 1
ATOM 2147 N N . PRO A 1 269 ? -16.198 6.953 9.137 1.00 86.19 269 PRO A N 1
ATOM 2148 C CA . PRO A 1 269 ? -16.465 5.528 8.907 1.00 86.19 269 PRO A CA 1
ATOM 2149 C C . PRO A 1 269 ? -16.835 5.161 7.461 1.00 86.19 269 PRO A C 1
ATOM 2151 O O . PRO A 1 269 ? -16.568 4.050 7.024 1.00 86.19 269 PRO A O 1
ATOM 2154 N N . ASN A 1 270 ? -17.420 6.093 6.708 1.00 82.50 270 ASN A N 1
ATOM 2155 C CA . ASN A 1 270 ? -17.795 5.914 5.304 1.00 82.50 270 ASN A CA 1
ATOM 2156 C C . ASN A 1 270 ? -16.666 6.242 4.300 1.00 82.50 270 ASN A C 1
ATOM 2158 O O . ASN A 1 270 ? -16.954 6.365 3.115 1.00 82.50 270 ASN A O 1
ATOM 2162 N N . GLY A 1 271 ? -15.431 6.477 4.760 1.00 78.06 271 GLY A N 1
ATOM 2163 C CA . GLY A 1 271 ? -14.284 6.860 3.922 1.00 78.06 271 GLY A CA 1
ATOM 2164 C C . GLY A 1 271 ? -14.147 8.365 3.657 1.00 78.06 271 GLY A C 1
ATOM 2165 O O . GLY A 1 271 ? -13.066 8.842 3.336 1.00 78.06 271 GLY A O 1
ATOM 2166 N N . SER A 1 272 ? -15.193 9.170 3.866 1.00 82.12 272 SER A N 1
ATOM 2167 C CA . SER A 1 272 ? -15.105 10.609 3.577 1.00 82.12 272 SER A CA 1
ATOM 2168 C C . SER A 1 272 ? -14.127 11.351 4.502 1.00 82.12 272 SER A C 1
ATOM 2170 O O . SER A 1 272 ? -14.046 11.084 5.706 1.00 82.12 272 SER A O 1
ATOM 2172 N N . VAL A 1 273 ? -13.390 12.310 3.933 1.00 80.56 273 VAL A N 1
ATOM 2173 C CA . VAL A 1 273 ? -12.446 13.159 4.670 1.00 80.56 273 VAL A CA 1
ATOM 2174 C C . VAL A 1 273 ? -13.200 14.296 5.360 1.00 80.56 273 VAL A C 1
ATOM 2176 O O . VAL A 1 273 ? -13.936 15.050 4.726 1.00 80.56 273 VAL A O 1
ATOM 2179 N N . SER A 1 274 ? -12.982 14.461 6.662 1.00 80.31 274 SER A N 1
ATOM 2180 C CA . SER A 1 274 ? -13.503 15.572 7.457 1.00 80.31 274 SER A CA 1
ATOM 2181 C C . SER A 1 274 ? -12.359 16.466 7.932 1.00 80.31 274 SER A C 1
ATOM 2183 O O . SER A 1 274 ? -11.720 16.207 8.952 1.00 80.31 274 SER A O 1
ATOM 2185 N N . PHE A 1 275 ? -12.118 17.557 7.204 1.00 67.88 275 PHE A N 1
ATOM 2186 C CA . PHE A 1 275 ? -11.043 18.514 7.505 1.00 67.88 275 PHE A CA 1
ATOM 2187 C C . PHE A 1 275 ? -11.293 19.351 8.766 1.00 67.88 275 PHE A C 1
ATOM 2189 O O . PHE A 1 275 ? -10.353 19.808 9.409 1.00 67.88 275 PHE A O 1
ATOM 2196 N N . PHE A 1 276 ? -12.561 19.559 9.129 1.00 62.88 276 PHE A N 1
ATOM 2197 C CA . PHE A 1 276 ? -12.942 20.491 10.195 1.00 62.88 276 PHE A CA 1
ATOM 2198 C C . PHE A 1 276 ? -13.316 19.802 11.508 1.00 62.88 276 PHE A C 1
ATOM 2200 O O . PHE A 1 276 ? -13.425 20.463 12.540 1.00 62.88 276 PHE A O 1
ATOM 2207 N N . LYS A 1 277 ? -13.542 18.483 11.490 1.00 65.88 277 LYS A N 1
ATOM 2208 C CA . LYS A 1 277 ? -14.000 17.750 12.671 1.00 65.88 277 LYS A CA 1
ATOM 2209 C C . LYS A 1 277 ? -13.517 16.307 12.652 1.00 65.88 277 LYS A C 1
ATOM 2211 O O . LYS A 1 277 ? -14.059 15.483 11.917 1.00 65.88 277 LYS A O 1
ATOM 2216 N N . SER A 1 278 ? -12.564 15.983 13.520 1.00 71.25 278 SER A N 1
ATOM 2217 C CA . SER A 1 278 ? -12.340 14.594 13.909 1.00 71.25 278 SER A CA 1
ATOM 2218 C C . SER A 1 278 ? -13.542 14.109 14.721 1.00 71.25 278 SER A C 1
ATOM 2220 O O . SER A 1 278 ? -14.044 14.827 15.587 1.00 71.25 278 SER A O 1
ATOM 2222 N N . GLY A 1 279 ? -13.986 12.869 14.507 1.00 79.06 279 GLY A N 1
ATOM 2223 C CA . GLY A 1 279 ? -14.928 12.214 15.430 1.00 79.06 279 GLY A CA 1
ATOM 2224 C C . GLY A 1 279 ? -14.308 11.874 16.795 1.00 79.06 279 GLY A C 1
ATOM 2225 O O . GLY A 1 279 ? -14.970 11.329 17.671 1.00 79.06 279 GLY A O 1
ATOM 2226 N N . ILE A 1 280 ? -13.026 12.199 16.973 1.00 88.31 280 ILE A N 1
ATOM 2227 C CA . ILE A 1 280 ? -12.236 12.035 18.190 1.00 88.31 280 ILE A CA 1
ATOM 2228 C C . ILE A 1 280 ? -12.274 13.347 18.974 1.00 88.31 280 ILE A C 1
ATOM 2230 O O . ILE A 1 280 ? -12.047 14.418 18.405 1.00 88.31 280 ILE A O 1
ATOM 2234 N N . SER A 1 281 ? -12.527 13.268 20.280 1.00 90.25 281 SER A N 1
ATOM 2235 C CA . SER A 1 281 ? -12.570 14.447 21.143 1.00 90.25 281 SER A CA 1
ATOM 2236 C C . SER A 1 281 ? -11.182 15.086 21.332 1.00 90.25 281 SER A C 1
ATOM 2238 O O . SER A 1 281 ? -10.166 14.383 21.293 1.00 90.25 281 SER A O 1
ATOM 2240 N N . PRO A 1 282 ? -11.091 16.401 21.620 1.00 90.75 282 PRO A N 1
ATOM 2241 C CA . PRO A 1 28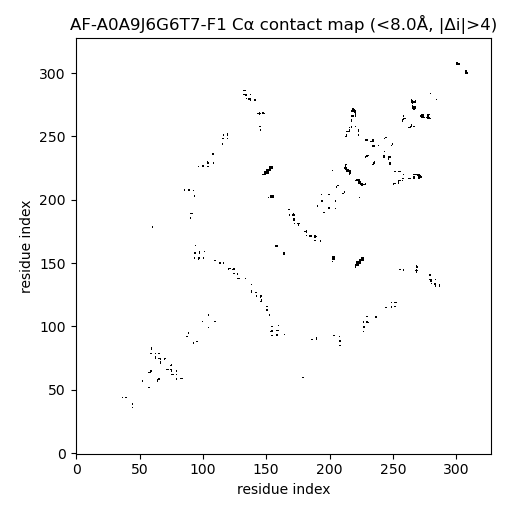2 ? -9.804 17.071 21.834 1.00 90.75 282 PRO A CA 1
ATOM 2242 C C . PRO A 1 282 ? -8.950 16.436 22.942 1.00 90.75 282 PRO A C 1
ATOM 2244 O O . PRO A 1 282 ? -7.737 16.290 22.792 1.00 90.75 282 PRO A O 1
ATOM 2247 N N . ARG A 1 283 ? -9.574 16.002 24.046 1.00 92.50 283 ARG A N 1
ATOM 2248 C CA . ARG A 1 283 ? -8.875 15.315 25.146 1.00 92.50 283 ARG A CA 1
ATOM 2249 C C . ARG A 1 283 ? -8.307 13.970 24.701 1.00 92.50 283 ARG A C 1
ATOM 2251 O O . ARG A 1 283 ? -7.144 13.677 24.983 1.00 92.50 283 ARG A O 1
ATOM 2258 N N . SER A 1 284 ? -9.094 13.193 23.961 1.00 93.25 284 SER A N 1
ATOM 2259 C CA . SER A 1 284 ? -8.663 11.909 23.409 1.00 93.25 284 SER A CA 1
ATOM 2260 C C . SER A 1 284 ? -7.532 12.072 22.386 1.00 93.25 284 SER A C 1
ATOM 2262 O O . SER A 1 284 ? -6.582 11.289 22.407 1.00 93.25 284 SER A O 1
ATOM 2264 N N . LEU A 1 285 ? -7.567 13.119 21.550 1.00 90.38 285 LEU A N 1
ATOM 2265 C CA . LEU A 1 285 ? -6.481 13.453 20.617 1.00 90.38 285 LEU A CA 1
ATOM 2266 C C . LEU A 1 285 ? -5.172 13.777 21.344 1.00 90.38 285 LEU A C 1
ATOM 2268 O O . LEU A 1 285 ? -4.115 13.261 20.979 1.00 90.38 285 LEU A O 1
ATOM 2272 N N . ILE A 1 286 ? -5.228 14.589 22.405 1.00 91.81 286 ILE A N 1
ATOM 2273 C CA . ILE A 1 286 ? -4.047 14.899 23.225 1.00 91.81 286 ILE A CA 1
ATOM 2274 C C . ILE A 1 286 ? -3.481 13.614 23.843 1.00 91.81 286 ILE A C 1
ATOM 2276 O O . ILE A 1 286 ? -2.272 13.369 23.769 1.00 91.81 286 ILE A O 1
ATOM 2280 N N . ALA A 1 287 ? -4.346 12.773 24.414 1.00 92.88 287 ALA A N 1
ATOM 2281 C CA . ALA A 1 287 ? -3.960 11.512 25.041 1.00 92.88 287 ALA A CA 1
ATOM 2282 C C . ALA A 1 287 ? -3.359 10.505 24.040 1.00 92.88 287 ALA A C 1
ATOM 2284 O O . ALA A 1 287 ? -2.412 9.786 24.380 1.00 92.88 287 ALA A O 1
ATOM 2285 N N . LEU A 1 288 ? -3.869 10.471 22.806 1.00 90.62 288 LEU A N 1
ATOM 2286 C CA . LEU A 1 288 ? -3.327 9.678 21.703 1.00 90.62 288 LEU A CA 1
ATOM 2287 C C . LEU A 1 288 ? -1.948 10.200 21.275 1.00 90.62 288 LEU A C 1
ATOM 2289 O O . LEU A 1 288 ? -0.984 9.435 21.221 1.00 90.62 288 LEU A O 1
ATOM 2293 N N . GLY A 1 289 ? -1.816 11.511 21.058 1.00 89.12 289 GLY A N 1
ATOM 2294 C CA . GLY A 1 289 ? -0.557 12.141 20.656 1.00 89.12 289 GLY A CA 1
ATOM 2295 C C . GLY A 1 289 ? 0.552 12.037 21.712 1.00 89.12 289 GLY A C 1
ATOM 2296 O O . GLY A 1 289 ? 1.736 11.989 21.376 1.00 89.12 289 GLY A O 1
ATOM 2297 N N . GLN A 1 290 ? 0.210 11.979 23.002 1.00 91.31 290 GLN A N 1
ATOM 2298 C CA . GLN A 1 290 ? 1.173 11.665 24.066 1.00 91.31 290 GLN A CA 1
ATOM 2299 C C . GLN A 1 290 ? 1.701 10.228 23.946 1.00 91.31 290 GLN A C 1
ATOM 2301 O O . GLN A 1 290 ? 2.910 10.013 24.001 1.00 91.31 290 GLN A O 1
ATOM 2306 N N . ARG A 1 291 ? 0.818 9.251 23.713 1.00 90.69 291 ARG A N 1
ATOM 2307 C CA . ARG A 1 291 ? 1.196 7.834 23.574 1.00 90.69 291 ARG A CA 1
ATOM 2308 C C . ARG A 1 291 ? 2.024 7.563 22.324 1.00 90.69 291 ARG A C 1
ATOM 2310 O O . ARG A 1 291 ? 3.024 6.854 22.407 1.00 90.69 291 ARG A O 1
ATOM 2317 N N . GLN A 1 292 ? 1.660 8.170 21.196 1.00 88.06 292 GLN A N 1
ATOM 2318 C CA . GLN A 1 292 ? 2.441 8.083 19.958 1.00 88.06 292 GLN A CA 1
ATOM 2319 C C . GLN A 1 292 ? 3.862 8.631 20.151 1.00 88.06 292 GLN A C 1
ATOM 2321 O O . GLN A 1 292 ? 4.830 8.012 19.716 1.00 88.06 292 GLN A O 1
ATOM 2326 N N . ARG A 1 293 ? 4.010 9.747 20.880 1.00 87.69 293 ARG A N 1
ATOM 2327 C CA . ARG A 1 293 ? 5.331 10.282 21.240 1.00 87.69 293 ARG A CA 1
ATOM 2328 C C . ARG A 1 293 ? 6.131 9.320 22.113 1.00 87.69 293 ARG A C 1
ATOM 2330 O O . ARG A 1 293 ? 7.317 9.142 21.863 1.00 87.69 293 ARG A O 1
ATOM 2337 N N . CYS A 1 294 ? 5.510 8.675 23.102 1.00 88.44 294 CYS A N 1
ATOM 2338 C CA . CYS A 1 294 ? 6.196 7.672 23.923 1.00 88.44 294 CYS A CA 1
ATOM 2339 C C . CYS A 1 294 ? 6.751 6.513 23.081 1.00 88.44 294 CYS A C 1
ATOM 2341 O O . CYS A 1 294 ? 7.899 6.129 23.288 1.00 88.44 294 CYS A O 1
ATOM 2343 N N . ALA A 1 295 ? 5.973 6.001 22.122 1.00 84.25 295 ALA A N 1
ATOM 2344 C CA . ALA A 1 295 ? 6.426 4.946 21.214 1.00 84.25 295 ALA A CA 1
ATOM 2345 C C . ALA A 1 295 ? 7.615 5.406 20.351 1.00 84.25 295 ALA A C 1
ATOM 2347 O O . ALA A 1 295 ? 8.626 4.714 20.278 1.00 84.25 295 ALA A O 1
ATOM 2348 N N . TYR A 1 296 ? 7.533 6.613 19.785 1.00 82.06 296 TYR A N 1
ATOM 2349 C CA . TYR A 1 296 ? 8.612 7.211 18.992 1.00 82.06 296 TYR A CA 1
ATOM 2350 C C . TYR A 1 296 ? 9.922 7.370 19.785 1.00 82.06 296 TYR A C 1
ATOM 2352 O O . TYR A 1 296 ? 11.008 7.094 19.277 1.00 82.06 296 TYR A O 1
ATOM 2360 N N . PHE A 1 297 ? 9.841 7.791 21.052 1.00 83.31 297 PHE A N 1
ATOM 2361 C CA . PHE A 1 297 ? 11.025 7.912 21.907 1.00 83.31 297 PHE A CA 1
ATOM 2362 C C . PHE A 1 297 ? 11.622 6.563 22.317 1.00 83.31 297 PHE A C 1
ATOM 2364 O O . PHE A 1 297 ? 12.833 6.498 22.519 1.00 83.31 297 PHE A O 1
ATOM 2371 N N . ASP A 1 298 ? 10.816 5.509 22.476 1.00 81.88 298 ASP A N 1
ATOM 2372 C CA . ASP A 1 298 ? 11.351 4.172 22.769 1.00 81.88 298 ASP A CA 1
ATOM 2373 C C . ASP A 1 298 ? 12.100 3.588 21.566 1.00 81.88 298 ASP A C 1
ATOM 2375 O O . ASP A 1 298 ? 13.158 2.981 21.739 1.00 81.88 298 ASP A O 1
ATOM 2379 N N . ASP A 1 299 ? 11.599 3.826 20.352 1.00 78.94 299 ASP A N 1
ATOM 2380 C CA . ASP A 1 299 ? 12.228 3.338 19.124 1.00 78.94 299 ASP A CA 1
ATOM 2381 C C . ASP A 1 299 ? 13.562 4.049 18.846 1.00 78.94 299 ASP A C 1
ATOM 2383 O O . ASP A 1 299 ? 14.596 3.404 18.688 1.00 78.94 299 ASP A O 1
ATOM 2387 N N . ASN A 1 300 ? 13.597 5.380 18.971 1.00 76.31 300 ASN A N 1
ATOM 2388 C CA . ASN A 1 300 ? 14.824 6.171 18.794 1.00 76.31 300 ASN A CA 1
ATOM 2389 C C . ASN A 1 300 ? 15.924 5.900 19.834 1.00 76.31 300 ASN A C 1
ATOM 2391 O O . ASN A 1 300 ? 17.067 6.316 19.654 1.00 76.31 300 ASN A O 1
ATOM 2395 N N . ARG A 1 301 ? 15.612 5.214 20.940 1.00 78.62 301 ARG A N 1
ATOM 2396 C CA . ARG A 1 301 ? 16.629 4.763 21.907 1.00 78.62 301 ARG A CA 1
ATOM 2397 C C . ARG A 1 301 ? 17.375 3.515 21.444 1.00 78.62 301 ARG A C 1
ATOM 2399 O O . ARG A 1 301 ? 18.393 3.166 22.043 1.00 78.62 301 ARG A O 1
ATOM 2406 N N . ARG A 1 302 ? 16.875 2.816 20.426 1.00 76.12 302 ARG A N 1
ATOM 2407 C CA . ARG A 1 302 ? 17.496 1.614 19.875 1.00 76.12 302 ARG A CA 1
ATOM 2408 C C . ARG A 1 302 ? 18.432 2.040 18.748 1.00 76.12 302 ARG A C 1
ATOM 2410 O O . ARG A 1 302 ? 18.021 2.185 17.607 1.00 76.12 302 ARG A O 1
ATOM 2417 N N . THR A 1 303 ? 19.707 2.257 19.063 1.00 69.62 303 THR A N 1
ATOM 2418 C CA . THR A 1 303 ? 20.733 2.475 18.036 1.00 69.62 303 THR A CA 1
ATOM 2419 C C . THR A 1 303 ? 20.949 1.186 17.237 1.00 69.62 303 THR A C 1
ATOM 2421 O O . THR A 1 303 ? 21.260 0.154 17.848 1.00 69.62 303 THR A O 1
ATOM 2424 N N . PRO A 1 304 ? 20.812 1.204 15.897 1.00 59.56 304 PRO A N 1
ATOM 2425 C CA . PRO A 1 304 ? 21.123 0.043 15.071 1.00 59.56 304 PRO A CA 1
ATOM 2426 C C . PRO A 1 304 ? 22.594 -0.353 15.273 1.00 59.56 304 PRO A C 1
ATOM 2428 O O . PRO A 1 304 ? 23.492 0.440 15.011 1.00 59.56 304 PRO A O 1
ATOM 2431 N N . GLY A 1 305 ? 22.845 -1.562 15.786 1.00 70.00 305 GLY A N 1
ATOM 2432 C CA . GLY A 1 305 ? 24.195 -2.133 15.894 1.00 70.00 305 GLY A CA 1
ATOM 2433 C C . GLY A 1 305 ? 24.980 -1.902 17.195 1.00 70.00 305 GLY A C 1
ATOM 2434 O O . GLY A 1 305 ? 26.142 -2.295 17.242 1.00 70.00 305 GLY A O 1
ATOM 2435 N N . GLY A 1 306 ? 24.416 -1.335 18.273 1.00 52.91 306 GLY A N 1
ATOM 2436 C CA . GLY A 1 306 ? 25.221 -1.105 19.485 1.00 52.91 306 GLY A CA 1
ATOM 2437 C C . GLY A 1 306 ? 24.459 -0.890 20.790 1.00 52.91 306 GLY A C 1
ATOM 2438 O O . GLY A 1 306 ? 23.474 -0.164 20.837 1.00 52.91 306 GLY A O 1
ATOM 2439 N N . THR A 1 307 ? 24.971 -1.549 21.838 1.00 49.12 307 THR A N 1
ATOM 2440 C CA . THR A 1 307 ? 24.781 -1.370 23.292 1.00 49.12 307 THR A CA 1
ATOM 2441 C C . THR A 1 307 ? 23.818 -0.274 23.744 1.00 49.12 307 THR A C 1
ATOM 2443 O O . THR A 1 307 ? 24.087 0.907 23.547 1.00 49.12 307 THR A O 1
ATOM 2446 N N . ARG A 1 308 ? 22.772 -0.675 24.494 1.00 47.66 308 ARG A N 1
ATOM 2447 C CA . ARG A 1 308 ? 21.909 0.229 25.279 1.00 47.66 308 ARG A CA 1
ATOM 2448 C C . ARG A 1 308 ? 22.771 1.292 25.958 1.00 47.66 308 ARG A C 1
ATOM 2450 O O . ARG A 1 308 ? 23.493 0.978 26.908 1.00 47.66 308 ARG A O 1
ATOM 2457 N N . SER A 1 309 ? 22.670 2.536 25.505 1.00 44.94 309 SER A N 1
ATOM 2458 C CA . SER A 1 309 ? 23.271 3.672 26.185 1.00 44.94 309 SER A CA 1
ATOM 2459 C C . SER A 1 309 ? 22.635 3.781 27.575 1.00 44.94 309 SER A C 1
ATOM 2461 O O . SER A 1 309 ? 21.506 4.230 27.762 1.00 44.94 309 SER A O 1
ATOM 2463 N N . ARG A 1 310 ? 23.355 3.299 28.598 1.00 45.03 310 ARG A N 1
ATOM 2464 C CA . ARG A 1 310 ? 23.044 3.549 30.011 1.00 45.03 310 ARG A CA 1
ATOM 2465 C C . ARG A 1 310 ? 23.415 4.989 30.345 1.00 45.03 310 ARG A C 1
ATOM 2467 O O . ARG A 1 310 ? 24.332 5.240 31.113 1.00 45.03 310 ARG A O 1
ATOM 2474 N N . LEU A 1 311 ? 22.695 5.942 29.787 1.00 47.34 311 LEU A N 1
ATOM 2475 C CA . LEU A 1 311 ? 22.749 7.321 30.238 1.00 47.34 311 LEU A CA 1
ATOM 2476 C C . LEU A 1 311 ? 21.314 7.765 30.397 1.00 47.34 311 LEU A C 1
ATOM 2478 O O . LEU A 1 311 ? 20.734 8.203 29.428 1.00 47.34 311 LEU A O 1
ATOM 2482 N N . TRP A 1 312 ? 20.741 7.515 31.578 1.00 41.84 312 TRP A N 1
ATOM 2483 C CA . TRP A 1 312 ? 19.744 8.349 32.267 1.00 41.84 312 TRP A CA 1
ATOM 2484 C C . TRP A 1 312 ? 19.506 7.746 33.665 1.00 41.84 312 TRP A C 1
ATOM 2486 O O . TRP A 1 312 ? 18.506 7.086 33.942 1.00 41.84 312 TRP A O 1
ATOM 2496 N N . ARG A 1 313 ? 20.472 7.959 34.569 1.00 42.62 313 ARG A N 1
ATOM 2497 C CA . ARG A 1 313 ? 20.197 8.097 36.006 1.00 42.62 313 ARG A CA 1
ATOM 2498 C C . ARG A 1 313 ? 20.331 9.577 36.349 1.00 42.62 313 ARG A C 1
ATOM 2500 O O . ARG A 1 313 ? 21.410 10.021 36.709 1.00 42.62 313 ARG A O 1
ATOM 2507 N N . SER A 1 314 ? 19.230 10.307 36.286 1.00 37.72 314 SER A N 1
ATOM 2508 C CA . SER A 1 314 ? 18.879 11.279 37.321 1.00 37.72 314 SER A CA 1
ATOM 2509 C C . SER A 1 314 ? 17.412 11.654 37.141 1.00 37.72 314 SER A C 1
ATOM 2511 O O . SER A 1 314 ? 16.960 12.083 36.084 1.00 37.72 314 SER A O 1
ATOM 2513 N N . ARG A 1 315 ? 16.642 11.373 38.189 1.00 43.16 315 ARG A N 1
ATOM 2514 C CA . ARG A 1 315 ? 15.276 11.844 38.363 1.00 43.16 315 ARG A CA 1
ATOM 2515 C C . ARG A 1 315 ? 15.339 13.333 38.689 1.00 43.16 315 ARG A C 1
ATOM 2517 O O . ARG A 1 315 ? 15.987 13.690 39.667 1.00 43.16 315 ARG A O 1
ATOM 2524 N N . THR A 1 316 ? 14.562 14.143 37.990 1.00 34.06 316 THR A N 1
ATOM 2525 C CA . THR A 1 316 ? 13.875 15.288 38.597 1.00 34.06 316 THR A CA 1
ATOM 2526 C C . THR A 1 316 ? 12.419 15.263 38.126 1.00 34.06 316 THR A C 1
ATOM 2528 O O . THR A 1 316 ? 12.164 15.068 36.936 1.00 34.06 316 THR A O 1
ATOM 2531 N N . PRO A 1 317 ? 11.437 15.366 39.037 1.00 39.91 317 PRO A N 1
ATOM 2532 C CA . PRO A 1 317 ? 10.040 15.468 38.654 1.00 39.91 317 PRO A CA 1
ATOM 2533 C C . PRO A 1 317 ? 9.760 16.893 38.168 1.00 39.91 317 PRO A C 1
ATOM 2535 O O . PRO A 1 317 ? 10.067 17.868 38.848 1.00 39.91 317 PRO A O 1
ATOM 2538 N N . PHE A 1 318 ? 9.173 17.000 36.980 1.00 33.62 318 PHE A N 1
ATOM 2539 C CA . PHE A 1 318 ? 8.633 18.245 36.445 1.00 33.62 318 PHE A CA 1
ATOM 2540 C C . PHE A 1 318 ? 7.404 18.633 37.286 1.00 33.62 318 PHE A C 1
ATOM 2542 O O . PHE A 1 318 ? 6.356 17.996 37.174 1.00 33.62 318 PHE A O 1
ATOM 2549 N N . SER A 1 319 ? 7.528 19.635 38.161 1.00 28.20 319 SER A N 1
ATOM 2550 C CA . SER A 1 319 ? 6.390 20.226 38.872 1.00 28.20 319 SER A CA 1
ATOM 2551 C C . SER A 1 319 ? 5.746 21.308 38.007 1.00 28.20 319 SER A C 1
ATOM 2553 O O . SER A 1 319 ? 6.377 22.313 37.682 1.00 28.20 319 SER A O 1
ATOM 2555 N N . TRP A 1 320 ? 4.480 21.110 37.653 1.00 30.48 320 TRP A N 1
ATOM 2556 C CA . TRP A 1 320 ? 3.606 22.161 37.139 1.00 30.48 320 TRP A CA 1
ATOM 2557 C C . TRP A 1 320 ? 3.155 23.036 38.313 1.00 30.48 320 TRP A C 1
ATOM 2559 O O . TRP A 1 320 ? 2.276 22.629 39.068 1.00 30.48 320 TRP A O 1
ATOM 2569 N N . ASN A 1 321 ? 3.731 24.228 38.467 1.00 28.48 321 ASN A N 1
ATOM 2570 C CA . ASN A 1 321 ? 3.134 25.264 39.308 1.00 28.48 321 ASN A CA 1
ATOM 2571 C C . ASN A 1 321 ? 2.282 26.170 38.425 1.00 28.48 321 ASN A C 1
ATOM 2573 O O . ASN A 1 321 ? 2.794 26.989 37.664 1.00 28.48 321 ASN A O 1
ATOM 2577 N N . GLY A 1 322 ? 0.968 25.992 38.537 1.00 29.17 322 GLY A N 1
ATOM 2578 C CA . GLY A 1 322 ? 0.007 27.013 38.161 1.00 29.17 322 GLY A CA 1
ATOM 2579 C C . GLY A 1 322 ? 0.033 28.128 39.200 1.00 29.17 322 GLY A C 1
ATOM 2580 O O . GLY A 1 322 ? -0.166 27.875 40.384 1.00 29.17 322 GLY A O 1
ATOM 2581 N N . HIS A 1 323 ? 0.240 29.359 38.746 1.00 29.06 323 HIS A N 1
ATOM 2582 C CA . HIS A 1 323 ? -0.203 30.535 39.476 1.00 29.06 323 HIS A CA 1
ATOM 2583 C C . HIS A 1 323 ? -1.134 31.339 38.578 1.00 29.06 323 HIS A C 1
ATOM 2585 O O . HIS A 1 323 ? -0.736 31.954 37.595 1.00 29.06 323 HIS A O 1
ATOM 2591 N N . SER A 1 324 ? -2.405 31.262 38.946 1.00 30.80 324 SER A N 1
ATOM 2592 C CA . SER A 1 324 ? -3.443 32.242 38.685 1.00 30.80 324 SER A CA 1
ATOM 2593 C C . SER A 1 324 ? -3.080 33.577 39.336 1.00 30.80 324 SER A C 1
ATOM 2595 O O . SER A 1 324 ? -2.870 33.624 40.549 1.00 30.80 324 SER A O 1
ATOM 2597 N N . THR A 1 325 ? -3.108 34.660 38.568 1.00 28.20 325 THR A N 1
ATOM 2598 C CA . THR A 1 325 ? -3.326 36.011 39.095 1.00 28.20 325 THR A CA 1
ATOM 2599 C C . THR A 1 325 ? -4.464 36.659 38.316 1.00 28.20 325 THR A C 1
ATOM 2601 O O . THR A 1 325 ? -4.403 36.859 37.106 1.00 28.20 325 THR A O 1
ATOM 2604 N N . VAL A 1 326 ? -5.541 36.920 39.051 1.00 28.69 326 VAL A N 1
ATOM 2605 C CA . VAL A 1 326 ? -6.728 37.690 38.682 1.00 28.69 326 VAL A CA 1
ATOM 2606 C C . VAL A 1 326 ? -6.676 38.941 39.560 1.00 28.69 326 VAL A C 1
ATOM 2608 O O . VAL A 1 326 ? -6.547 38.808 40.771 1.00 28.69 326 VAL A O 1
ATOM 2611 N N . PHE A 1 327 ? -6.743 40.101 38.902 1.00 27.30 327 PHE A N 1
ATOM 2612 C CA . PHE A 1 327 ? -7.089 41.455 39.364 1.00 27.30 327 PHE A CA 1
ATOM 2613 C C . PHE A 1 327 ? -6.572 41.991 40.709 1.00 27.30 327 PHE A C 1
ATOM 2615 O O . PHE A 1 327 ? -7.011 41.580 41.780 1.00 27.30 327 PHE A O 1
ATOM 2622 N N . SER A 1 328 ? -5.839 43.102 40.604 1.00 35.50 328 SER A N 1
ATOM 2623 C CA . SER A 1 328 ? -6.330 44.431 41.014 1.00 35.50 328 SER A CA 1
ATOM 2624 C C . SER A 1 328 ? -5.623 45.509 40.206 1.00 35.50 328 SER A C 1
ATOM 2626 O O . SER A 1 328 ? -4.382 45.380 40.091 1.00 35.50 328 SER A O 1
#

Nearest PDB structures (foldseek):
  3dwb-assembly1_A  TM=8.301E-01  e=2.478E-08  Homo sapiens
  5v48-assembly1_B  TM=7.939E-01  e=1.732E-08  Oryctolagus cuniculus
  6svy-assembly1_A  TM=7.828E-01  e=2.355E-08  Homo sapiens
  4cth-assembly1_A-2  TM=7.873E-01  e=4.578E-08  Homo sapiens
  6sh2-assembly1_AAA  TM=7.825E-01  e=5.337E-08  Homo sapiens